Protein 6VVE (pdb70)

Radius of gyration: 20.53 Å; Cα contacts (8 Å, |Δi|>4): 444; chains: 1; bounding box: 46×49×57 Å

Structure (mmCIF, N/CA/C/O backbone):
data_6VVE
#
_entry.id   6VVE
#
_cell.length_a   52.535
_cell.length_b   77.073
_cell.length_c   72.557
_cell.angle_alpha   90.000
_cell.angle_beta   90.000
_cell.angle_gamma   90.000
#
_symmetry.space_group_name_H-M   'P 21 21 2'
#
loop_
_entity.id
_entity.type
_entity.pdbx_description
1 polymer 'Dot/Icm T4SS effector'
2 non-polymer 'INOSITOL HEXAKISPHOSPHATE'
3 non-polymer "ADENOSINE-5'-DIPHOSPHATE"
4 non-polymer 'MANGANESE (II) ION'
5 water water
#
loop_
_atom_site.group_PDB
_atom_site.id
_atom_site.type_symbol
_atom_site.label_atom_id
_atom_site.label_alt_id
_atom_site.label_comp_id
_atom_site.label_asym_id
_atom_site.label_entity_id
_atom_site.label_seq_id
_atom_site.pdbx_PDB_ins_code
_atom_site.Cartn_x
_atom_site.Cartn_y
_atom_site.Cartn_z
_atom_site.occupancy
_atom_site.B_iso_or_equiv
_atom_site.auth_seq_id
_atom_site.auth_comp_id
_atom_site.auth_asym_id
_atom_site.auth_atom_id
_atom_site.pdbx_PDB_model_num
ATOM 1 N N . PRO A 1 3 ? 37.33160 29.46343 16.18685 1.000 75.67966 23 PRO A N 1
ATOM 2 C CA . PRO A 1 3 ? 37.79079 30.56317 17.05100 1.000 76.24223 23 PRO A CA 1
ATOM 3 C C . PRO A 1 3 ? 36.97597 30.69885 18.33704 1.000 67.26259 23 PRO A C 1
ATOM 4 O O . PRO A 1 3 ? 37.48294 31.21198 19.33646 1.000 71.17041 23 PRO A O 1
ATOM 15 N N . LYS A 1 4 ? 35.73193 30.22284 18.30640 1.000 51.66565 24 LYS A N 1
ATOM 16 C CA . LYS A 1 4 ? 34.82364 30.42309 19.42435 1.000 48.65251 24 LYS A CA 1
ATOM 17 C C . LYS A 1 4 ? 35.02985 29.42366 20.55474 1.000 39.22074 24 LYS A C 1
ATOM 18 O O . LYS A 1 4 ? 34.63110 29.71140 21.68640 1.000 43.97805 24 LYS A O 1
ATOM 37 N N . ILE A 1 5 ? 35.63940 28.26722 20.28155 1.000 31.05985 25 ILE A N 1
ATOM 38 C CA . ILE A 1 5 ? 35.72300 27.20946 21.28916 1.000 29.89998 25 ILE A CA 1
ATOM 39 C C . ILE A 1 5 ? 36.31243 27.75426 22.58620 1.000 28.53294 25 ILE A C 1
ATOM 40 O O . ILE A 1 5 ? 35.74780 27.57739 23.67232 1.000 25.30636 25 ILE A O 1
ATOM 56 N N . ASN A 1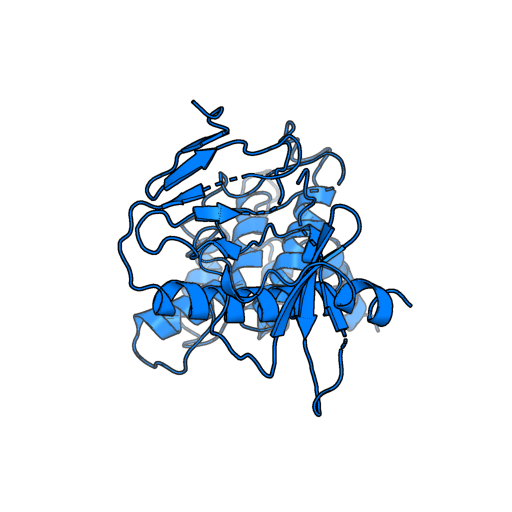 6 ? 37.45647 28.43192 22.49223 1.000 37.82312 26 ASN A N 1
ATOM 57 C CA . ASN A 1 6 ? 38.09991 28.95615 23.68953 1.000 36.56988 26 ASN A CA 1
ATOM 58 C C . ASN A 1 6 ? 37.27914 30.05601 24.34706 1.000 36.09259 26 ASN A C 1
ATOM 59 O O . ASN A 1 6 ? 37.42877 30.28946 25.55318 1.000 34.20178 26 ASN A O 1
ATOM 70 N N . LYS A 1 7 ? 36.41310 30.73025 23.58892 1.000 35.65054 27 LYS A N 1
ATOM 71 C CA . LYS A 1 7 ? 35.52237 31.71906 24.18096 1.000 34.33842 27 LYS A CA 1
ATOM 72 C C . LYS A 1 7 ? 34.28707 31.06774 24.78972 1.000 34.20940 27 LYS A C 1
ATOM 73 O O . LYS A 1 7 ? 33.77175 31.54763 25.80645 1.000 28.58937 27 LYS A O 1
ATOM 92 N N . ILE A 1 8 ? 33.80191 29.98246 24.18327 1.000 31.68180 28 ILE A N 1
ATOM 93 C CA . ILE A 1 8 ? 32.61776 29.30629 24.69826 1.000 28.93623 28 ILE A CA 1
ATOM 94 C C . ILE A 1 8 ? 32.89863 28.69720 26.06476 1.000 27.11458 28 ILE A C 1
ATOM 95 O O . ILE A 1 8 ? 32.06008 28.78061 26.97558 1.000 25.71134 28 ILE A O 1
ATOM 111 N N . VAL A 1 9 ? 34.07249 28.07084 26.23013 1.000 23.17752 29 VAL A N 1
ATOM 112 C CA . VAL A 1 9 ? 34.40870 27.45719 27.50572 1.000 22.98214 29 VAL A CA 1
ATOM 113 C C . VAL A 1 9 ? 34.57144 28.49714 28.60853 1.000 25.55447 29 VAL A C 1
ATOM 114 O O . VAL A 1 9 ? 34.59609 28.14215 29.79531 1.000 24.78592 29 VAL A O 1
ATOM 127 N N . ASN A 1 10 ? 34.69677 29.77252 28.25273 1.000 32.81271 30 ASN A N 1
ATOM 128 C CA . ASN A 1 10 ? 34.72214 30.84952 29.23150 1.000 38.28791 30 ASN A CA 1
ATOM 129 C C . ASN A 1 10 ? 33.32810 31.33334 29.60749 1.000 36.65429 30 ASN A C 1
ATOM 130 O O . ASN A 1 10 ? 33.20179 32.21521 30.46518 1.000 35.44328 30 ASN A O 1
ATOM 141 N N . GLY A 1 11 ? 32.28438 30.78012 28.99112 1.000 28.07388 31 GLY A N 1
ATOM 142 C CA . GLY A 1 11 ? 30.92657 31.14559 29.33897 1.000 26.48853 31 GLY A CA 1
ATOM 143 C C . GLY A 1 11 ? 30.49707 30.57116 30.67017 1.000 26.52067 31 GLY A C 1
ATOM 144 O O . GLY A 1 11 ? 31.34295 30.25147 31.50859 1.000 25.14986 31 GLY A O 1
ATOM 148 N N . THR A 1 12 ? 29.18940 30.42963 30.87286 1.000 30.16586 32 THR A N 1
ATOM 149 C CA . THR A 1 12 ? 28.64182 29.92282 32.12636 1.000 30.20982 32 THR A CA 1
ATOM 150 C C . THR A 1 12 ? 28.49899 28.40665 32.02850 1.000 27.73271 32 THR A C 1
ATOM 151 O O . THR A 1 12 ? 27.82806 27.89293 31.12199 1.000 25.10702 32 THR A O 1
ATOM 162 N N . ASP A 1 13 ? 29.09930 27.69489 32.97564 1.000 21.42210 33 ASP A N 1
ATOM 163 C CA . ASP A 1 13 ? 29.08782 26.23366 32.97913 1.000 28.51852 33 ASP A CA 1
ATOM 164 C C . ASP A 1 13 ? 27.75271 25.74611 33.53023 1.000 26.12483 33 ASP A C 1
ATOM 165 O O . ASP A 1 13 ? 27.46807 25.90984 34.72159 1.000 24.91389 33 ASP A O 1
ATOM 174 N N . LEU A 1 14 ? 26.93926 25.13609 32.66568 1.000 23.96737 34 LEU A N 1
ATOM 175 C CA . LEU A 1 14 ? 25.65450 24.57303 33.05319 1.000 23.57860 34 LEU A CA 1
ATOM 176 C C . LEU A 1 14 ? 25.70166 23.05400 33.20301 1.000 20.64615 34 LEU A C 1
ATOM 177 O O . LEU A 1 14 ? 24.65411 22.42224 33.39796 1.000 16.68418 34 LEU A O 1
ATOM 193 N N . THR A 1 15 ? 26.88558 22.45678 33.10542 1.000 20.49484 35 THR A N 1
ATOM 194 C CA . THR A 1 15 ? 26.98678 21.00263 33.06415 1.000 19.38462 35 THR A CA 1
ATOM 195 C C . THR A 1 15 ? 26.25567 20.30996 34.20797 1.000 19.00373 35 THR A C 1
ATOM 196 O O . THR A 1 15 ? 25.56666 19.30963 33.94218 1.000 16.10615 35 THR A O 1
ATOM 207 N N . PRO A 1 16 ? 26.34270 20.76449 35.46055 1.000 22.87331 36 PRO A N 1
ATOM 208 C CA . PRO A 1 16 ? 25.66076 20.03810 36.54733 1.000 27.73780 36 PRO A CA 1
ATOM 209 C C . PRO A 1 16 ? 24.15307 19.93864 36.36363 1.000 26.78550 36 PRO A C 1
ATOM 210 O O . PRO A 1 16 ? 23.52135 19.06934 36.97706 1.000 29.69550 36 PRO A O 1
ATOM 221 N N . HIS A 1 17 ? 23.55698 20.79729 35.54586 1.000 22.64958 37 HIS A N 1
ATOM 222 C CA . HIS A 1 17 ? 22.12543 20.76072 35.29868 1.000 19.68424 37 HIS A CA 1
ATOM 223 C C . HIS A 1 17 ? 21.73302 19.78131 34.20053 1.000 19.62549 37 HIS A C 1
ATOM 224 O O . HIS A 1 17 ? 20.54204 19.70329 33.86518 1.000 18.03699 37 HIS A O 1
ATOM 238 N N . TYR A 1 18 ? 22.69283 19.04035 33.63263 1.000 20.56440 38 TYR A N 1
ATOM 239 C CA . TYR A 1 18 ? 22.39845 18.19406 32.48211 1.000 20.42301 38 TYR A CA 1
ATOM 240 C C . TYR A 1 18 ? 23.17454 16.88050 32.49229 1.000 22.40412 38 TYR A C 1
ATOM 241 O O . TYR A 1 18 ? 22.65047 15.84050 32.07253 1.000 18.45045 38 TYR A O 1
ATOM 259 N N . LEU A 1 19 ? 24.41351 16.90637 32.97295 1.000 14.91930 39 LEU A N 1
ATOM 260 C CA . LEU A 1 19 ? 25.28376 15.74782 32.89693 1.000 21.28620 39 LEU A CA 1
ATOM 261 C C . LEU A 1 19 ? 25.86908 15.44732 34.26725 1.000 20.38714 39 LEU A C 1
ATOM 262 O O . LEU A 1 19 ? 25.85437 16.28372 35.17066 1.000 18.73248 39 LEU A O 1
ATOM 278 N N . SER A 1 20 ? 26.39665 14.23314 34.40370 1.000 32.02627 40 SER A N 1
ATOM 279 C CA . SER A 1 20 ? 27.06642 13.83966 35.63653 1.000 40.31839 40 SER A CA 1
ATOM 280 C C . SER A 1 20 ? 28.28772 14.71894 35.87990 1.000 37.56469 40 SER A C 1
ATOM 281 O O . SER A 1 20 ? 28.96489 15.15972 34.94409 1.000 30.44399 40 SER A O 1
ATOM 289 N N . GLU A 1 21 ? 28.56553 14.97349 37.15454 1.000 50.90268 41 GLU A N 1
ATOM 290 C CA . GLU A 1 21 ? 29.65950 15.83611 37.56077 1.000 52.10235 41 GLU A CA 1
ATOM 291 C C . GLU A 1 21 ? 30.60189 15.08470 38.49243 1.000 57.32690 41 GLU A C 1
ATOM 292 O O . GLU A 1 21 ? 30.14183 14.36569 39.38520 1.000 54.64871 41 GLU A O 1
ATOM 304 N N . PRO A 1 22 ? 31.92536 15.21888 38.31202 1.000 51.34221 42 PRO A N 1
ATOM 305 C CA . PRO A 1 22 ? 32.61082 15.93087 37.22213 1.000 52.49416 42 PRO A CA 1
ATOM 306 C C . PRO A 1 22 ? 32.57274 15.14582 35.91684 1.000 45.57449 42 PRO A C 1
ATOM 307 O O . PRO A 1 22 ? 32.25051 13.95826 35.92596 1.000 46.12855 42 PRO A O 1
ATOM 318 N N . ASN A 1 23 ? 32.90244 15.80450 34.80886 1.000 44.84452 43 ASN A N 1
ATOM 319 C CA . ASN A 1 23 ? 32.82151 15.20677 33.48044 1.000 36.66789 43 ASN A CA 1
ATOM 320 C C . ASN A 1 23 ? 34.12316 15.46027 32.73651 1.000 32.48633 43 ASN A C 1
ATOM 321 O O . ASN A 1 23 ? 34.57307 16.60692 32.64013 1.000 32.63491 43 ASN A O 1
ATOM 332 N N . LYS A 1 24 ? 34.72432 14.39446 32.21324 1.000 28.76226 44 LYS A N 1
ATOM 333 C CA . LYS A 1 24 ? 35.95373 14.53420 31.44905 1.000 30.98881 44 LYS A CA 1
ATOM 334 C C . LYS A 1 24 ? 35.70695 14.72555 29.95763 1.000 28.65377 44 LYS A C 1
ATOM 335 O O . LYS A 1 24 ? 36.59387 15.22428 29.25735 1.000 29.26125 44 LYS A O 1
ATOM 354 N N . GLU A 1 25 ? 34.52485 14.35607 29.45865 1.000 28.86372 45 GLU A N 1
ATOM 355 C CA . GLU A 1 25 ? 34.27900 14.27472 28.02452 1.000 26.36968 45 GLU A CA 1
ATOM 356 C C . GLU A 1 25 ? 33.41724 15.39980 27.48395 1.000 18.91937 45 GLU A C 1
ATOM 357 O O . GLU A 1 25 ? 33.66222 15.86913 26.37350 1.000 19.12465 45 GLU A O 1
ATOM 369 N N . PHE A 1 26 ? 32.41291 15.85120 28.22729 1.000 17.43571 46 PHE A N 1
ATOM 370 C CA . PHE A 1 26 ? 31.45884 16.82134 27.71538 1.000 17.09130 46 PHE A CA 1
ATOM 371 C C . PHE A 1 26 ? 31.12229 17.85956 28.77644 1.000 16.83566 46 PHE A C 1
ATOM 372 O O . PHE A 1 26 ? 31.03965 17.54275 29.96946 1.000 16.51669 46 PHE A O 1
ATOM 389 N N . LYS A 1 27 ? 30.91683 19.09991 28.32313 1.000 15.90073 47 LYS A N 1
ATOM 390 C CA . LYS A 1 27 ? 30.50934 20.20422 29.18182 1.000 17.13838 47 LYS A CA 1
ATOM 391 C C . LYS A 1 27 ? 29.44387 21.00964 28.45509 1.000 14.52717 47 LYS A C 1
ATOM 392 O O . LYS A 1 27 ? 29.43360 21.07455 27.22057 1.000 14.42628 47 LYS A O 1
ATOM 411 N N . ILE A 1 28 ? 28.56820 21.64926 29.23000 1.000 15.71048 48 ILE A N 1
ATOM 412 C CA . ILE A 1 28 ? 27.51478 22.50732 28.70096 1.000 14.62249 48 ILE A CA 1
ATOM 413 C C . ILE A 1 28 ? 27.80818 23.93827 29.13160 1.000 15.82288 48 ILE A C 1
ATOM 414 O O . ILE A 1 28 ? 28.00848 24.20543 30.32693 1.000 16.72305 48 ILE A O 1
ATOM 430 N N . TYR A 1 29 ? 27.83024 24.85741 28.16050 1.000 15.22556 49 TYR A N 1
ATOM 431 C CA . TYR A 1 29 ? 28.13553 26.25434 28.41998 1.000 16.72156 49 TYR A CA 1
ATOM 432 C C . TYR A 1 29 ? 27.08871 27.14724 27.77120 1.000 16.96331 49 TYR A C 1
ATOM 433 O O . TYR A 1 29 ? 26.64379 26.88215 26.64780 1.000 16.22513 49 TYR A O 1
ATOM 451 N N . ARG A 1 30 ? 26.71348 28.21127 28.48090 1.000 18.27455 50 ARG A N 1
ATOM 452 C CA . ARG A 1 30 ? 25.93182 29.30312 27.91694 1.000 19.19513 50 ARG A CA 1
ATOM 453 C C . ARG A 1 30 ? 26.89104 30.43156 27.55959 1.000 21.02701 50 ARG A C 1
ATOM 454 O O . ARG A 1 30 ? 27.57540 30.97056 28.43754 1.000 22.40212 50 ARG A O 1
ATOM 475 N N . TYR A 1 31 ? 26.94609 30.78264 26.27630 1.000 21.33000 51 TYR A N 1
ATOM 476 C CA . TYR A 1 31 ? 27.84895 31.81997 25.79205 1.000 25.03349 51 TYR A CA 1
ATOM 477 C C . TYR A 1 31 ? 27.10505 32.71374 24.81384 1.000 25.75055 51 TYR A C 1
ATOM 478 O O . TYR A 1 31 ? 26.68372 32.25846 23.74911 1.000 23.62372 51 TYR A O 1
ATOM 496 N N . ASN A 1 32 ? 26.95556 33.98324 25.17388 1.000 38.58886 52 ASN A N 1
ATOM 497 C CA . ASN A 1 32 ? 26.27709 34.97356 24.34037 1.000 42.79520 52 ASN A CA 1
ATOM 498 C C . ASN A 1 32 ? 24.91436 34.46006 23.87573 1.000 40.66639 52 ASN A C 1
ATOM 499 O O . ASN A 1 32 ? 24.63850 34.32474 22.68324 1.000 41.88746 52 ASN A O 1
ATOM 510 N N . ASN A 1 33 ? 24.06052 34.17312 24.85630 1.000 30.65997 53 ASN A N 1
ATOM 511 C CA . ASN A 1 33 ? 22.67381 33.78410 24.60834 1.000 32.64420 53 ASN A CA 1
ATOM 512 C C . ASN A 1 33 ? 22.57480 32.54076 23.73155 1.000 28.42183 53 ASN A C 1
ATOM 513 O O . ASN A 1 33 ? 21.64657 32.41026 22.93051 1.000 28.37984 53 ASN A O 1
ATOM 524 N N . GLU A 1 34 ? 23.52908 31.62489 23.87282 1.000 30.29958 54 GLU A N 1
ATOM 525 C CA . GLU A 1 34 ? 23.52285 30.36671 23.13814 1.000 26.26803 54 GLU A CA 1
ATOM 526 C C . GLU A 1 34 ? 24.07737 29.27989 24.04552 1.000 21.81645 54 GLU A C 1
ATOM 527 O O . GLU A 1 34 ? 25.13113 29.46200 24.66150 1.000 21.40377 54 GLU A O 1
ATOM 539 N N . VAL A 1 35 ? 23.37498 28.15682 24.12612 1.000 21.06953 55 VAL A N 1
ATOM 540 C CA . VAL A 1 35 ? 23.78953 27.02085 24.94435 1.000 17.66127 55 VAL A CA 1
ATOM 541 C C . VAL A 1 35 ? 24.47824 26.00731 24.03892 1.000 15.94360 55 VAL A C 1
ATOM 542 O O . VAL A 1 35 ? 23.87343 25.50847 23.07986 1.000 17.04160 55 VAL A O 1
ATOM 555 N N . TYR A 1 36 ? 25.73999 25.71730 24.34043 1.000 15.58626 56 TYR A N 1
ATOM 556 C CA . TYR A 1 36 ? 26.56746 24.81664 23.55911 1.000 14.91167 56 TYR A CA 1
ATOM 557 C C . TYR A 1 36 ? 26.90806 23.56466 24.36111 1.000 15.80555 56 TYR A C 1
ATOM 558 O O . TYR A 1 36 ? 26.93491 23.57337 25.59994 1.000 18.11139 56 TYR A O 1
ATOM 576 N N . ALA A 1 37 ? 27.18730 22.48456 23.63272 1.000 14.05266 57 ALA A N 1
ATOM 577 C CA . ALA A 1 37 ? 27.80727 21.28727 24.18996 1.000 16.71267 57 ALA A CA 1
ATOM 578 C C . ALA A 1 37 ? 29.21803 21.17721 23.62846 1.000 17.17369 57 ALA A C 1
ATOM 579 O O . ALA A 1 37 ? 29.40325 21.21397 22.40659 1.000 19.09533 57 ALA A O 1
ATOM 586 N N . VAL A 1 38 ? 30.20655 21.06098 24.51578 1.000 16.97944 58 VAL A N 1
ATOM 587 C CA . VAL A 1 38 ? 31.61519 21.02226 24.14071 1.000 15.17762 58 VAL A CA 1
ATOM 588 C C . VAL A 1 38 ? 32.18408 19.66233 24.51399 1.000 16.47878 58 VAL A C 1
ATOM 589 O O . VAL A 1 38 ? 32.01555 19.20720 25.65250 1.000 14.86887 58 VAL A O 1
ATOM 602 N N . ARG A 1 39 ? 32.85542 19.01474 23.55879 1.000 14.91828 59 ARG A N 1
ATOM 603 C CA . ARG A 1 39 ? 33.50052 17.73308 23.80359 1.000 15.30327 59 ARG A CA 1
ATOM 604 C C . ARG A 1 39 ? 35.00482 17.92416 23.92858 1.000 17.41565 59 ARG A C 1
ATOM 605 O O . ARG A 1 39 ? 35.58263 18.86481 23.37291 1.000 17.59583 59 ARG A O 1
ATOM 626 N N . PHE A 1 40 ? 35.63633 17.01628 24.67121 1.000 21.00796 60 PHE A N 1
ATOM 627 C CA . PHE A 1 40 ? 37.04830 17.11558 25.01041 1.000 20.86777 60 PHE A CA 1
ATOM 628 C C . PHE A 1 40 ? 37.79146 15.86114 24.57911 1.000 21.33502 60 PHE A C 1
ATOM 629 O O . PHE A 1 40 ? 37.23971 14.75797 24.60033 1.000 20.45560 60 PHE A O 1
ATOM 646 N N . GLU A 1 41 ? 39.05660 16.04371 24.18836 1.000 21.67964 61 GLU A N 1
ATOM 647 C CA . GLU A 1 41 ? 39.98791 14.94916 23.97205 1.000 28.09865 61 GLU A CA 1
ATOM 648 C C . GLU A 1 41 ? 41.30790 15.32106 24.63135 1.000 27.74205 61 GLU A C 1
ATOM 649 O O . GLU A 1 41 ? 41.78493 16.45444 24.48847 1.000 25.72574 61 GLU A O 1
ATOM 661 N N . ASN A 1 42 ? 41.89988 14.36480 25.34355 1.000 33.06048 62 ASN A N 1
ATOM 662 C CA . ASN A 1 42 ? 43.19542 14.57255 25.98634 1.000 40.95452 62 ASN A CA 1
ATOM 663 C C . ASN A 1 42 ? 43.17671 15.82453 26.85507 1.000 33.28328 62 ASN A C 1
ATOM 664 O O . ASN A 1 42 ? 44.10481 16.62857 26.83771 1.000 30.39421 62 ASN A O 1
ATOM 675 N N . ASP A 1 43 ? 42.08746 15.99522 27.60293 1.000 42.95946 63 ASP A N 1
ATOM 676 C CA . ASP A 1 43 ? 41.93097 17.07942 28.57690 1.000 43.91890 63 ASP A CA 1
ATOM 677 C C . ASP A 1 43 ? 41.89746 18.46336 27.92852 1.000 41.42710 63 ASP A C 1
ATOM 678 O O . ASP A 1 43 ? 42.22216 19.45906 28.58052 1.000 46.48517 63 ASP A O 1
ATOM 687 N N . GLU A 1 44 ? 41.51603 18.55510 26.65876 1.000 30.61857 64 GLU A N 1
ATOM 688 C CA . GLU A 1 44 ? 41.46321 19.82842 25.95535 1.000 34.08795 64 GLU A CA 1
ATOM 689 C C . GLU A 1 44 ? 40.15059 19.95876 25.19949 1.000 31.26373 64 GLU A C 1
ATOM 690 O O . GLU A 1 44 ? 39.61420 18.95843 24.71215 1.000 29.74502 64 GLU A O 1
ATOM 702 N N . PRO A 1 45 ? 39.61407 21.17843 25.07664 1.000 31.11348 65 PRO A N 1
ATOM 703 C CA . PRO A 1 45 ? 38.38528 21.35938 24.28562 1.000 27.98165 65 PRO A CA 1
ATOM 704 C C . PRO A 1 45 ? 38.69088 21.14907 22.80982 1.000 26.42602 65 PRO A C 1
ATOM 705 O O . PRO A 1 45 ? 39.65686 21.70458 22.27841 1.000 24.23536 65 PRO A O 1
ATOM 747 N N . ASP A 1 47 ? 35.79378 20.43865 20.14651 1.000 19.34356 67 ASP A N 1
ATOM 748 C CA . ASP A 1 47 ? 34.74139 20.90698 19.25210 1.000 18.83489 67 ASP A CA 1
ATOM 749 C C . ASP A 1 47 ? 33.49586 21.20718 20.06838 1.000 17.29977 67 ASP A C 1
ATOM 750 O O . ASP A 1 47 ? 33.39758 20.84685 21.24494 1.000 17.54383 67 ASP A O 1
ATOM 759 N N . TYR A 1 48 ? 32.53313 21.85812 19.41230 1.000 17.02416 68 TYR A N 1
ATOM 760 C CA . TYR A 1 48 ? 31.29019 22.26195 20.05327 1.000 15.90913 68 TYR A CA 1
ATOM 761 C C . TYR A 1 48 ? 30.12188 22.09296 19.08818 1.000 15.43767 68 TYR A C 1
ATOM 762 O O . TYR A 1 48 ? 30.29545 21.99466 17.87026 1.000 16.23994 68 TYR A O 1
ATOM 780 N N . VAL A 1 49 ? 28.92145 22.05408 19.65731 1.000 14.36751 69 VAL A N 1
ATOM 781 C CA . VAL A 1 49 ? 27.68147 22.07350 18.89427 1.000 19.65734 69 VAL A CA 1
ATOM 782 C C . VAL A 1 49 ? 26.70274 23.01296 19.58605 1.000 19.95033 69 VAL A C 1
ATOM 783 O O . VAL A 1 49 ? 26.70619 23.15237 20.81217 1.000 16.26032 69 VAL A O 1
ATOM 796 N N . LEU A 1 50 ? 25.85894 23.65961 18.78997 1.000 16.45610 70 LEU A N 1
ATOM 797 C CA . LEU A 1 50 ? 24.83006 24.55305 19.30951 1.000 18.61798 70 LEU A CA 1
ATOM 798 C C . LEU A 1 50 ? 23.60359 23.72864 19.68365 1.000 16.42007 70 LEU A C 1
ATOM 799 O O . LEU A 1 50 ? 23.15348 22.87711 18.89951 1.000 17.39473 70 LEU A O 1
ATOM 832 N N . TRP A 1 52 ? 20.61354 25.32550 21.72511 1.000 14.12706 72 TRP A N 1
ATOM 833 C CA . TRP A 1 52 ? 19.46165 26.21290 21.60114 1.000 23.34784 72 TRP A CA 1
ATOM 834 C C . TRP A 1 52 ? 19.87201 27.62748 21.99882 1.000 23.45855 72 TRP A C 1
ATOM 835 O O . TRP A 1 52 ? 20.96758 27.85618 22.52242 1.000 21.42800 72 TRP A O 1
ATOM 856 N N . LYS A 1 53 ? 18.96657 28.57675 21.74197 1.000 24.30792 73 LYS A N 1
ATOM 857 C CA . LYS A 1 53 ? 19.16752 29.97446 22.10131 1.000 26.64097 73 LYS A CA 1
ATOM 858 C C . LYS A 1 53 ? 18.55475 30.24156 23.46932 1.000 23.62085 73 LYS A C 1
ATOM 859 O O . LYS A 1 53 ? 17.48101 29.72940 23.79022 1.000 20.21739 73 LYS A O 1
ATOM 878 N N . SER A 1 54 ? 19.24569 31.04365 24.27105 1.000 25.92626 74 SER A N 1
ATOM 879 C CA . SER A 1 54 ? 18.86984 31.30367 25.65254 1.000 28.75985 74 SER A CA 1
ATOM 880 C C . SER A 1 54 ? 18.47278 32.76186 25.84454 1.000 35.02881 74 SER A C 1
ATOM 881 O O . SER A 1 54 ? 19.04920 33.66044 25.22399 1.000 35.91204 74 SER A O 1
ATOM 889 N N . HIS A 1 55 ? 17.48919 32.98686 26.71849 1.000 32.10556 75 HIS A N 1
ATOM 890 C CA . HIS A 1 55 ? 17.06885 34.32423 27.11212 1.000 38.78442 75 HIS A CA 1
ATOM 891 C C . HIS A 1 55 ? 17.35981 34.60398 28.58469 1.000 43.76161 75 HIS A C 1
ATOM 892 O O . HIS A 1 55 ? 16.73764 35.48836 29.17973 1.000 47.53616 75 HIS A O 1
ATOM 906 N N . LYS A 1 56 ? 18.28537 33.86103 29.18375 1.000 48.45444 76 LYS A N 1
ATOM 907 C CA . LYS A 1 56 ? 18.65026 34.04529 30.58450 1.000 42.04953 76 LYS A CA 1
ATOM 908 C C . LYS A 1 56 ? 18.92717 35.50752 30.90997 1.000 44.11543 76 LYS A C 1
ATOM 909 O O . LYS A 1 56 ? 19.53894 36.22136 30.12361 1.000 39.64917 76 LYS A O 1
ATOM 928 N N . ASP A 1 72 ? 1.62578 28.13740 33.83315 1.000 75.35353 92 ASP A N 1
ATOM 929 C CA . ASP A 1 72 ? 0.86326 29.01594 32.95371 1.000 71.17603 92 ASP A CA 1
ATOM 930 C C . ASP A 1 72 ? 1.63578 29.31621 31.66885 1.000 65.59480 92 ASP A C 1
ATOM 931 O O . ASP A 1 72 ? 1.37177 30.31326 30.99644 1.000 68.57316 92 ASP A O 1
ATOM 939 N N . TYR A 1 73 ? 2.59460 28.45385 31.33468 1.000 40.78858 93 TYR A N 1
ATOM 940 C CA . TYR A 1 73 ? 3.26653 28.55871 30.04663 1.000 42.88976 93 TYR A CA 1
ATOM 941 C C . TYR A 1 73 ? 2.29304 28.22770 28.91748 1.000 41.49000 93 TYR A C 1
ATOM 942 O O . TYR A 1 73 ? 1.35711 27.44077 29.08401 1.000 44.26313 93 TYR A O 1
ATOM 960 N N . LYS A 1 74 ? 2.52240 28.83510 27.75707 1.000 43.23104 94 LYS A N 1
ATOM 961 C CA . LYS A 1 74 ? 1.70765 28.52880 26.59122 1.000 44.87172 94 LYS A CA 1
ATOM 962 C C . LYS A 1 74 ? 2.01120 27.11688 26.10015 1.000 42.25212 94 LYS A C 1
ATOM 963 O O . LYS A 1 74 ? 3.17033 26.68860 26.05398 1.000 37.68291 94 LYS A O 1
ATOM 982 N N . GLU A 1 75 ? 0.95961 26.39020 25.73610 1.000 50.91019 95 GLU A N 1
ATOM 983 C CA . GLU A 1 75 ? 1.08178 25.00831 25.29081 1.000 45.94593 95 GLU A CA 1
ATOM 984 C C . GLU A 1 75 ? 1.26878 24.97959 23.77961 1.000 44.66297 95 GLU A C 1
ATOM 985 O O . GLU A 1 75 ? 0.41077 25.46077 23.03118 1.000 49.06994 95 GLU A O 1
ATOM 997 N N . LEU A 1 76 ? 2.39416 24.42193 23.33532 1.000 32.46045 96 LEU A N 1
ATOM 998 C CA . LEU A 1 76 ? 2.64969 24.28602 21.90796 1.000 35.16156 96 LEU A CA 1
ATOM 999 C C . LEU A 1 76 ? 2.00927 23.02908 21.33393 1.000 33.72154 96 LEU A C 1
ATOM 1000 O O . LEU A 1 76 ? 1.66526 23.00010 20.14772 1.000 36.54783 96 LEU A O 1
ATOM 1016 N N . GLY A 1 77 ? 1.83768 21.99759 22.14778 1.000 35.04912 97 GLY A N 1
ATOM 1017 C CA . GLY A 1 77 ? 1.22698 20.77143 21.68170 1.000 38.09977 97 GLY A CA 1
ATOM 1018 C C . GLY A 1 77 ? 1.28076 19.71043 22.75773 1.000 37.61098 97 GLY A C 1
ATOM 1019 O O . GLY A 1 77 ? 1.83916 19.91005 23.84120 1.000 34.59552 97 GLY A O 1
ATOM 1023 N N . LYS A 1 78 ? 0.68809 18.56652 22.43358 1.000 38.07895 98 LYS A N 1
ATOM 1024 C CA . LYS A 1 78 ? 0.61391 17.45644 23.36873 1.000 41.53980 98 LYS A CA 1
ATOM 1025 C C . LYS A 1 78 ? 0.50263 16.15921 22.58592 1.000 44.98402 98 LYS A C 1
ATOM 1026 O O . LYS A 1 78 ? -0.22161 16.08840 21.58870 1.000 46.07128 98 LYS A O 1
ATOM 1045 N N . GLY A 1 79 ? 1.23085 15.14136 23.04145 1.000 37.91002 99 GLY A N 1
ATOM 1046 C CA . GLY A 1 79 ? 1.15707 13.82715 22.44185 1.000 44.71698 99 GLY A CA 1
ATOM 1047 C C . GLY A 1 79 ? 0.72842 12.77142 23.43915 1.000 43.84281 99 GLY A C 1
ATOM 1048 O O . GLY A 1 79 ? 0.04432 13.07766 24.42054 1.000 50.28400 99 GLY A O 1
ATOM 1052 N N . GLU A 1 80 ? 1.12463 11.52124 23.20280 1.000 62.94694 100 GLU A N 1
ATOM 1053 C CA . GLU A 1 80 ? 0.77162 10.45301 24.12809 1.000 68.57042 100 GLU A CA 1
ATOM 1054 C C . GLU A 1 80 ? 1.61223 10.50699 25.39751 1.000 73.74041 100 GLU A C 1
ATOM 1055 O O . GLU A 1 80 ? 1.10655 10.22284 26.49022 1.000 72.49549 100 GLU A O 1
ATOM 1067 N N . GLN A 1 81 ? 2.88250 10.89088 25.27588 1.000 79.04011 101 GLN A N 1
ATOM 1068 C CA . GLN A 1 81 ? 3.83964 10.74708 26.36224 1.000 73.85186 101 GLN A CA 1
ATOM 1069 C C . GLN A 1 81 ? 4.34497 12.07317 26.91842 1.000 73.67711 101 GLN A C 1
ATOM 1070 O O . GLN A 1 81 ? 5.33628 12.08065 27.65844 1.000 78.69532 101 GLN A O 1
ATOM 1084 N N . GLY A 1 82 ? 3.70119 13.18824 26.60194 1.000 53.58926 102 GLY A N 1
ATOM 1085 C CA . GLY A 1 82 ? 4.14882 14.44243 27.17850 1.000 44.71546 102 GLY A CA 1
ATOM 1086 C C . GLY A 1 82 ? 3.35174 15.62334 26.67352 1.000 45.37081 102 GLY A C 1
ATOM 1087 O O . GLY A 1 82 ? 2.47489 15.49827 25.81096 1.000 48.85008 102 GLY A O 1
ATOM 1091 N N . THR A 1 83 ? 3.67206 16.78277 27.25039 1.000 44.95345 103 THR A N 1
ATOM 1092 C CA . THR A 1 83 ? 3.12070 18.07077 26.85753 1.000 45.80679 103 THR A CA 1
ATOM 1093 C C . THR A 1 83 ? 4.28299 19.01307 26.58944 1.000 43.62371 103 THR A C 1
ATOM 1094 O O . THR A 1 83 ? 5.25567 19.03005 27.34738 1.000 25.07865 103 THR A O 1
ATOM 1105 N N . VAL A 1 84 ? 4.18203 19.79457 25.51731 1.000 26.10104 104 VAL A N 1
ATOM 1106 C CA . VAL A 1 84 ? 5.25667 20.67844 25.07633 1.000 61.56930 104 VAL A CA 1
ATOM 1107 C C . VAL A 1 84 ? 4.81437 22.11927 25.27344 1.000 25.49417 104 VAL A C 1
ATOM 1108 O O . VAL A 1 84 ? 3.75701 22.52570 24.77550 1.000 27.21953 104 VAL A O 1
ATOM 1121 N N . TYR A 1 85 ? 5.62719 22.88838 25.99540 1.000 24.75269 105 TYR A N 1
ATOM 1122 C CA . TYR A 1 85 ? 5.33817 24.28117 26.29858 1.000 28.96643 105 TYR A CA 1
ATOM 1123 C C . TYR A 1 85 ? 6.31178 25.18920 25.56053 1.000 28.92931 105 TYR A C 1
ATOM 1124 O O . TYR A 1 85 ? 7.35320 24.75105 25.05639 1.000 27.51517 105 TYR A O 1
ATOM 1142 N N . GLU A 1 86 ? 5.96402 26.47479 25.51281 1.000 26.33828 106 GLU A N 1
ATOM 1143 C CA . GLU A 1 86 ? 6.83006 27.50187 24.94193 1.000 28.22950 106 GLU A CA 1
ATOM 1144 C C . GLU A 1 86 ? 7.51381 28.22883 26.09687 1.000 23.92658 106 GLU A C 1
ATOM 1145 O O . GLU A 1 86 ? 6.91827 29.09629 26.74026 1.000 25.44246 106 GLU A O 1
ATOM 1157 N N . LYS A 1 87 ? 8.76956 27.86566 26.36353 1.000 27.46788 107 LYS A N 1
ATOM 1158 C CA . LYS A 1 87 ? 9.53842 28.55542 27.39527 1.000 28.63782 107 LYS A CA 1
ATOM 1159 C C . LYS A 1 87 ? 9.89312 29.96745 26.94649 1.000 31.42356 107 LYS A C 1
ATOM 1160 O O . LYS A 1 87 ? 9.70722 30.93401 27.69641 1.000 31.93278 107 LYS A O 1
ATOM 1179 N N . THR A 1 88 ? 10.41981 30.10212 25.72597 1.000 28.73243 108 THR A N 1
ATOM 1180 C CA . THR A 1 88 ? 10.69048 31.39828 25.12228 1.000 29.66879 108 THR A CA 1
ATOM 1181 C C . THR A 1 88 ? 10.30051 31.32016 23.65083 1.000 28.08476 108 THR A C 1
ATOM 1182 O O . THR A 1 88 ? 9.87796 30.27196 23.15451 1.000 25.26124 108 THR A O 1
ATOM 1193 N N . GLU A 1 89 ? 10.45989 32.43539 22.93647 1.000 25.22396 109 GLU A N 1
ATOM 1194 C CA . GLU A 1 89 ? 10.14464 32.43699 21.51162 1.000 40.56190 109 GLU A CA 1
ATOM 1195 C C . GLU A 1 89 ? 11.06377 31.51284 20.71845 1.000 29.00199 109 GLU A C 1
ATOM 1196 O O . GLU A 1 89 ? 10.73836 31.15525 19.58031 1.000 27.69828 109 GLU A O 1
ATOM 1208 N N . ASP A 1 90 ? 12.19806 31.11560 21.29558 1.000 27.52194 110 ASP A N 1
ATOM 1209 C CA . ASP A 1 90 ? 13.19253 30.31639 20.59933 1.000 20.65495 110 ASP A CA 1
ATOM 1210 C C . ASP A 1 90 ? 13.38157 28.92849 21.19289 1.000 18.95367 110 ASP A C 1
ATOM 1211 O O . ASP A 1 90 ? 14.14132 28.13005 20.62631 1.000 17.68485 110 ASP A O 1
ATOM 1220 N N . LYS A 1 91 ? 12.72096 28.61197 22.30645 1.000 21.27802 111 LYS A N 1
ATOM 1221 C CA . LYS A 1 91 ? 12.98974 27.37334 23.01988 1.000 22.04966 111 LYS A CA 1
ATOM 1222 C C . LYS A 1 91 ? 11.69641 26.71397 23.46507 1.000 18.96444 111 LYS A C 1
ATOM 1223 O O . LYS A 1 91 ? 10.84258 27.36505 24.07891 1.000 19.49547 111 LYS A O 1
ATOM 1242 N N . ALA A 1 92 ? 11.56899 25.42266 23.16120 1.000 21.25973 112 ALA A N 1
ATOM 1243 C CA . ALA A 1 92 ? 10.44753 24.60219 23.59750 1.000 22.00507 112 ALA A CA 1
ATOM 1244 C C . ALA A 1 92 ? 10.84090 23.79443 24.83364 1.000 20.81315 112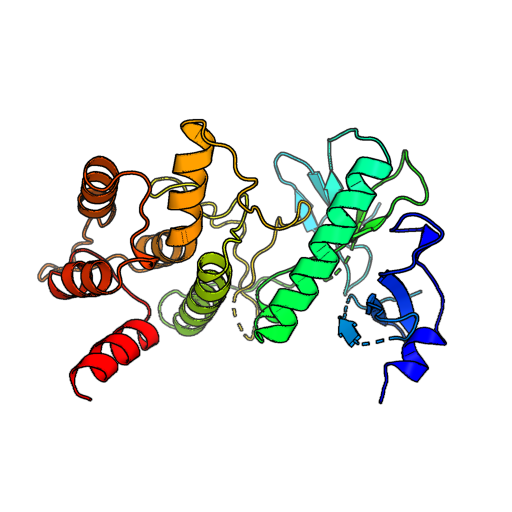 ALA A C 1
ATOM 1245 O O . ALA A 1 92 ? 12.02355 23.58046 25.11114 1.000 19.65520 112 ALA A O 1
ATOM 1269 N N . LYS A 1 94 ? 9.47828 20.28096 27.01540 1.000 20.80640 114 LYS A N 1
ATOM 1270 C CA . LYS A 1 94 ? 8.62288 19.10058 27.03625 1.000 25.64652 114 LYS A CA 1
ATOM 1271 C C . LYS A 1 94 ? 8.65556 18.44732 28.41184 1.000 26.43913 114 LYS A C 1
ATOM 1272 O O . LYS A 1 94 ? 9.73133 18.23332 28.98114 1.000 22.92417 114 LYS A O 1
ATOM 1291 N N . VAL A 1 95 ? 7.47739 18.13518 28.93876 1.000 42.70769 115 VAL A N 1
ATOM 1292 C CA . VAL A 1 95 ? 7.32505 17.44649 30.21461 1.000 47.06311 115 VAL A CA 1
ATOM 1293 C C . VAL A 1 95 ? 6.79124 16.05314 29.90816 1.000 52.29753 115 VAL A C 1
ATOM 1294 O O . VAL A 1 95 ? 5.62677 15.89588 29.51525 1.000 52.51713 115 VAL A O 1
ATOM 1307 N N . SER A 1 96 ? 7.63412 15.04177 30.08684 1.000 27.12483 116 SER A N 1
ATOM 1308 C CA . SER A 1 96 ? 7.23733 13.67442 29.80017 1.000 35.83712 116 SER A CA 1
ATOM 1309 C C . SER A 1 96 ? 6.47354 13.07327 30.97695 1.000 37.27434 116 SER A C 1
ATOM 1310 O O . SER A 1 96 ? 6.58763 13.51667 32.12210 1.000 49.04751 116 SER A O 1
ATOM 1318 N N . ARG A 1 97 ? 5.68387 12.04487 30.67374 1.000 64.44288 117 ARG A N 1
ATOM 1319 C CA . ARG A 1 97 ? 4.88035 11.35067 31.66923 1.000 68.87877 117 ARG A CA 1
ATOM 1320 C C . ARG A 1 97 ? 5.64304 10.24282 32.38584 1.000 71.59981 117 ARG A C 1
ATOM 1321 O O . ARG A 1 97 ? 5.07256 9.58860 33.26610 1.000 74.78015 117 ARG A O 1
ATOM 1342 N N . GLY A 1 98 ? 6.91312 10.01741 32.03753 1.000 65.43988 118 GLY A N 1
ATOM 1343 C CA . GLY A 1 98 ? 7.66964 8.94277 32.63780 1.000 64.49278 118 GLY A CA 1
ATOM 1344 C C . GLY A 1 98 ? 8.35248 9.33581 33.93585 1.000 65.04638 118 GLY A C 1
ATOM 1345 O O . GLY A 1 98 ? 8.52467 10.51409 34.24645 1.000 67.78730 118 GLY A O 1
ATOM 1349 N N . ARG A 1 99 ? 8.74266 8.31529 34.69931 1.000 54.41423 119 ARG A N 1
ATOM 1350 C CA . ARG A 1 99 ? 9.47060 8.49020 35.95481 1.000 53.78090 119 ARG A CA 1
ATOM 1351 C C . ARG A 1 99 ? 10.71684 7.61581 35.89022 1.000 50.82977 119 ARG A C 1
ATOM 1352 O O . ARG A 1 99 ? 10.61485 6.38591 35.85433 1.000 52.01818 119 ARG A O 1
ATOM 1373 N N . HIS A 1 100 ? 11.88532 8.24138 35.89445 1.000 41.51425 120 HIS A N 1
ATOM 1374 C CA . HIS A 1 100 ? 13.15764 7.54135 35.84454 1.000 38.75869 120 HIS A CA 1
ATOM 1375 C C . HIS A 1 100 ? 14.15735 8.27315 36.72784 1.000 33.82978 120 HIS A C 1
ATOM 1376 O O . HIS A 1 100 ? 13.95704 9.44412 37.06236 1.000 31.43980 120 HIS A O 1
ATOM 1390 N N . PRO A 1 101 ? 15.23377 7.59978 37.12921 1.000 42.03503 121 PRO A N 1
ATOM 1391 C CA . PRO A 1 101 ? 16.27139 8.28169 37.91550 1.000 39.06596 121 PRO A CA 1
ATOM 1392 C C . PRO A 1 101 ? 17.01533 9.31137 37.07731 1.000 33.24114 121 PRO A C 1
ATOM 1393 O O . PRO A 1 101 ? 16.99752 9.28719 35.84247 1.000 28.15614 121 PRO A O 1
ATOM 1404 N N . ARG A 1 102 ? 17.68887 10.22343 37.78359 1.000 25.66920 122 ARG A N 1
ATOM 1405 C CA . ARG A 1 102 ? 18.52224 11.22093 37.11887 1.000 26.35423 122 ARG A CA 1
ATOM 1406 C C . ARG A 1 102 ? 19.49014 10.57001 36.14008 1.000 22.25150 122 ARG A C 1
ATOM 1407 O O . ARG A 1 102 ? 19.66033 11.04781 35.01108 1.000 18.04400 122 ARG A O 1
ATOM 1428 N N . GLU A 1 103 ? 20.12933 9.47079 36.55183 1.000 26.77479 123 GLU A N 1
ATOM 1429 C CA . GLU A 1 103 ? 21.11934 8.82741 35.69430 1.000 28.25521 123 GLU A CA 1
ATOM 1430 C C . GLU A 1 103 ? 20.51360 8.36353 34.37654 1.000 24.97736 123 GLU A C 1
ATOM 1431 O O . GLU A 1 103 ? 21.22315 8.26114 33.37103 1.000 20.80901 123 GLU A O 1
ATOM 1443 N N . PHE A 1 104 ? 19.21109 8.07759 34.35910 1.000 23.33120 124 PHE A N 1
ATOM 1444 C CA . PHE A 1 104 ? 18.55326 7.68051 33.12011 1.000 22.02059 124 PHE A CA 1
ATOM 1445 C C . PHE A 1 104 ? 18.56971 8.81591 32.10934 1.000 21.34633 124 PHE A C 1
ATOM 1446 O O . PHE A 1 104 ? 18.84453 8.59708 30.92170 1.000 14.99567 124 PHE A O 1
ATOM 1463 N N . TYR A 1 105 ? 18.28475 10.03935 32.56247 1.000 17.79511 125 TYR A N 1
ATOM 1464 C CA . TYR A 1 105 ? 18.29591 11.18384 31.65882 1.000 19.18513 125 TYR A CA 1
ATOM 1465 C C . TYR A 1 105 ? 19.71564 11.61858 31.31822 1.000 16.82845 125 TYR A C 1
ATOM 1466 O O . TYR A 1 105 ? 19.98356 12.03022 30.18354 1.000 17.05441 125 TYR A O 1
ATOM 1484 N N . GLU A 1 106 ? 20.63445 11.53738 32.28486 1.000 19.11520 126 GLU A N 1
ATOM 1485 C CA . GLU A 1 106 ? 22.02783 11.87243 32.00823 1.000 17.85477 126 GLU A CA 1
ATOM 1486 C C . GLU A 1 106 ? 22.58620 11.01218 30.87841 1.000 17.99767 126 GLU A C 1
ATOM 1487 O O . GLU A 1 106 ? 23.32516 11.50849 30.01608 1.000 13.67422 126 GLU A O 1
ATOM 1499 N N . GLU A 1 107 ? 22.24256 9.71868 30.86607 1.000 16.82267 127 GLU A N 1
ATOM 1500 C CA . GLU A 1 107 ? 22.73590 8.83352 29.81732 1.000 20.89953 127 GLU A CA 1
ATOM 1501 C C . GLU A 1 107 ? 22.14544 9.20779 28.46367 1.000 16.11496 127 GLU A C 1
ATOM 1502 O O . GLU A 1 107 ? 22.85917 9.23351 27.45068 1.000 11.64183 127 GLU A O 1
ATOM 1514 N N . ILE A 1 108 ? 20.84229 9.49093 28.42058 1.000 12.85470 128 ILE A N 1
ATOM 1515 C CA . ILE A 1 108 ? 20.23220 9.95095 27.17933 1.000 13.27371 128 ILE A CA 1
ATOM 1516 C C . ILE A 1 108 ? 20.91445 11.22222 26.69534 1.000 10.59114 128 ILE A C 1
ATOM 1517 O O . ILE A 1 108 ? 21.22282 11.35958 25.50708 1.000 9.85765 128 ILE A O 1
ATOM 1533 N N . ASN A 1 109 ? 21.14728 12.17372 27.60453 1.000 11.22661 129 ASN A N 1
ATOM 1534 C CA . ASN A 1 109 ? 21.78635 13.42896 27.22377 1.000 12.78748 129 ASN A CA 1
ATOM 1535 C C . ASN A 1 109 ? 23.15174 13.18891 26.59696 1.000 11.25950 129 ASN A C 1
ATOM 1536 O O . ASN A 1 109 ? 23.49258 13.80395 25.58027 1.000 10.16232 129 ASN A O 1
ATOM 1547 N N . LEU A 1 110 ? 23.94659 12.29918 27.18823 1.000 15.68477 130 LEU A N 1
ATOM 1548 C CA . LEU A 1 110 ? 25.25778 11.99989 26.62500 1.000 14.69247 130 LEU A CA 1
ATOM 1549 C C . LEU A 1 110 ? 25.13647 11.45902 25.20340 1.000 12.39256 130 LEU A C 1
ATOM 1550 O O . LEU A 1 110 ? 25.90941 11.83655 24.31553 1.000 10.58352 130 LEU A O 1
ATOM 1566 N N . HIS A 1 111 ? 24.17480 10.57090 24.96597 1.000 14.85953 131 HIS A N 1
ATOM 1567 C CA . HIS A 1 111 ? 24.00510 10.02101 23.62651 1.000 14.69747 131 HIS A CA 1
ATOM 1568 C C . HIS A 1 111 ? 23.47346 11.06862 22.66253 1.000 11.53442 131 HIS A C 1
ATOM 1569 O O . HIS A 1 111 ? 23.87731 11.09790 21.49186 1.000 12.23975 131 HIS A O 1
ATOM 1583 N N . ILE A 1 112 ? 22.58249 11.94874 23.13845 1.000 13.14526 132 ILE A N 1
ATOM 1584 C CA . ILE A 1 112 ? 22.07108 13.01354 22.28145 1.000 12.13026 132 ILE A CA 1
ATOM 1585 C C . ILE A 1 112 ? 23.19913 13.95079 21.86323 1.000 9.64086 132 ILE A C 1
ATOM 1586 O O . ILE A 1 112 ? 23.27424 14.37728 20.70418 1.000 9.93827 132 ILE A O 1
ATOM 1602 N N . ILE A 1 113 ? 24.08833 14.29234 22.79917 1.000 12.39515 133 ILE A N 1
ATOM 1603 C CA . ILE A 1 113 ? 25.21401 15.16174 22.47136 1.000 11.45791 133 ILE A CA 1
ATOM 1604 C C . ILE A 1 113 ? 26.08191 14.50903 21.40218 1.000 11.54117 133 ILE A C 1
ATOM 1605 O O . ILE A 1 113 ? 26.44536 15.13661 20.40095 1.000 12.25817 133 ILE A O 1
ATOM 1621 N N . GLU A 1 114 ? 26.42596 13.23377 21.59850 1.000 10.23398 134 GLU A N 1
ATOM 1622 C CA . GLU A 1 114 ? 27.20031 12.51542 20.59055 1.000 10.35757 134 GLU A CA 1
ATOM 1623 C C . GLU A 1 114 ? 26.46068 12.48542 19.26108 1.000 14.33651 134 GLU A C 1
ATOM 1624 O O . GLU A 1 114 ? 27.06489 12.65670 18.19663 1.000 10.00039 134 GLU A O 1
ATOM 1636 N N . GLN A 1 115 ? 25.14243 12.28072 19.30208 1.000 10.80291 135 GLN A N 1
ATOM 1637 C CA . GLN A 1 115 ? 24.36957 12.24107 18.06549 1.000 13.06529 135 GLN A CA 1
ATOM 1638 C C . GLN A 1 115 ? 24.32576 13.61453 17.40975 1.000 13.81807 135 GLN A C 1
ATOM 1639 O O . GLN A 1 115 ? 24.36901 13.72282 16.17961 1.000 10.40693 135 GLN A O 1
ATOM 1653 N N . GLN A 1 116 ? 24.24544 14.67345 18.21489 1.000 12.23093 136 GLN A N 1
ATOM 1654 C CA . GLN A 1 116 ? 24.33836 16.02266 17.66959 1.000 10.17768 136 GLN A CA 1
ATOM 1655 C C . GLN A 1 116 ? 25.65899 16.21891 16.93076 1.000 10.48441 136 GLN A C 1
ATOM 1656 O O . GLN A 1 116 ? 25.69066 16.81147 15.84365 1.000 10.84749 136 GLN A O 1
ATOM 1670 N N . PHE A 1 117 ? 26.76047 15.72406 17.50041 1.000 9.68305 137 PHE A N 1
ATOM 1671 C CA . PHE A 1 117 ? 28.04880 15.84879 16.82120 1.000 13.07503 137 PHE A CA 1
ATOM 1672 C C . PHE A 1 117 ? 28.06427 15.06433 15.51444 1.000 10.44315 137 PHE A C 1
ATOM 1673 O O . PHE A 1 117 ? 28.61068 15.52922 14.50701 1.000 11.16794 137 PHE A O 1
ATOM 1690 N N . PHE A 1 118 ? 27.47560 13.86751 15.51138 1.000 15.05933 138 PHE A N 1
ATOM 1691 C CA . PHE A 1 118 ? 27.32933 13.12634 14.26230 1.000 13.24992 138 PHE A CA 1
ATOM 1692 C C . PHE A 1 118 ? 26.59170 13.96492 13.22614 1.000 13.18803 138 PHE A C 1
ATOM 1693 O O . PHE A 1 118 ? 27.03086 14.08091 12.07512 1.000 15.55816 138 PHE A O 1
ATOM 1710 N N . LEU A 1 119 ? 25.46375 14.56901 13.62736 1.000 13.78997 139 LEU A N 1
ATOM 1711 C CA . LEU A 1 119 ? 24.69107 15.38205 12.69831 1.000 15.52596 139 LEU A CA 1
ATOM 1712 C C . LEU A 1 119 ? 25.51883 16.53982 12.15983 1.000 19.57664 139 LEU A C 1
ATOM 1713 O O . LEU A 1 119 ? 25.49137 16.82197 10.95385 1.000 21.56017 139 LEU A O 1
ATOM 1729 N N . LYS A 1 120 ? 26.26603 17.21799 13.03594 1.000 14.73626 140 LYS A N 1
ATOM 1730 C CA . LYS A 1 120 ? 27.10526 18.32251 12.58693 1.000 16.46744 140 LYS A CA 1
ATOM 1731 C C . LYS A 1 120 ? 28.14921 17.84832 11.58331 1.000 15.28349 140 LYS A C 1
ATOM 1732 O O . LYS A 1 120 ? 28.34800 18.47399 10.53379 1.000 17.49124 140 LYS A O 1
ATOM 1751 N N . TYR A 1 121 ? 28.83397 16.74562 11.89259 1.000 17.25284 141 TYR A N 1
ATOM 1752 C CA . TYR A 1 121 ? 29.89188 16.24370 11.02826 1.000 19.46020 141 TYR A CA 1
ATOM 1753 C C . TYR A 1 121 ? 29.36761 15.69842 9.70438 1.000 24.26834 141 TYR A C 1
ATOM 1754 O O . TYR A 1 121 ? 30.17975 15.37429 8.82543 1.000 25.67227 141 TYR A O 1
ATOM 1772 N N . HIS A 1 122 ? 28.04720 15.59028 9.53973 1.000 17.38669 142 HIS A N 1
ATOM 1773 C CA . HIS A 1 122 ? 27.44164 15.24762 8.26422 1.000 20.57624 142 HIS A CA 1
ATOM 1774 C C . HIS A 1 122 ? 26.62191 16.38708 7.67503 1.000 18.51694 142 HIS A C 1
ATOM 1775 O O . HIS A 1 122 ? 25.99821 16.20380 6.62749 1.000 19.53618 142 HIS A O 1
ATOM 1789 N N . GLY A 1 123 ? 26.61516 17.55341 8.31094 1.000 23.15023 143 GLY A N 1
ATOM 1790 C CA . GLY A 1 123 ? 25.89269 18.69969 7.78450 1.000 25.02908 143 GLY A CA 1
ATOM 1791 C C . GLY A 1 123 ? 24.39811 18.50069 7.66858 1.000 23.27934 143 GLY A C 1
ATOM 1792 O O . GLY A 1 123 ? 23.79403 18.95431 6.69113 1.000 24.06993 143 GLY A O 1
ATOM 1796 N N . ILE A 1 124 ? 23.78375 17.83466 8.64843 1.000 22.47084 144 ILE A N 1
ATOM 1797 C CA . ILE A 1 124 ? 22.35067 17.57060 8.61113 1.000 23.28051 144 ILE A CA 1
ATOM 1798 C C . ILE A 1 124 ? 21.69948 17.89153 9.95304 1.000 20.02947 144 ILE A C 1
ATOM 1799 O O . ILE A 1 124 ? 20.55119 17.50726 10.20424 1.000 15.60277 144 ILE A O 1
ATOM 1815 N N . GLN A 1 125 ? 22.42038 18.60883 10.82021 1.000 18.53673 145 GLN A N 1
ATOM 1816 C CA . GLN A 1 125 ? 21.86418 18.94199 12.12865 1.000 19.37642 145 GLN A CA 1
ATOM 1817 C C . GLN A 1 125 ? 20.55891 19.72246 12.00408 1.000 15.32140 145 GLN A C 1
ATOM 1818 O O . GLN A 1 125 ? 19.65584 19.56271 12.83536 1.000 15.69946 145 GLN A O 1
ATOM 1832 N N . GLU A 1 126 ? 20.43916 20.56057 10.97603 1.000 16.91967 146 GLU A N 1
ATOM 1833 C CA . GLU A 1 126 ? 19.27946 21.43543 10.84969 1.000 24.81999 146 GLU A CA 1
ATOM 1834 C C . GLU A 1 126 ? 17.97249 20.66807 10.66616 1.000 17.66841 146 GLU A C 1
ATOM 1835 O O . GLU A 1 126 ? 16.90501 21.23040 10.91981 1.000 19.13230 146 GLU A O 1
ATOM 1847 N N . HIS A 1 127 ? 18.02975 19.41540 10.22915 1.000 15.76044 147 HIS A N 1
ATOM 1848 C CA . HIS A 1 127 ? 16.83381 18.63220 9.92792 1.000 11.09345 147 HIS A CA 1
ATOM 1849 C C . HIS A 1 127 ? 16.28908 17.87823 11.13245 1.000 11.25904 147 HIS A C 1
ATOM 1850 O O . HIS A 1 127 ? 15.23481 17.24261 11.02516 1.000 15.54327 147 HIS A O 1
ATOM 1864 N N . PHE A 1 128 ? 16.96906 17.92451 12.26788 1.000 11.10295 148 PHE A N 1
ATOM 1865 C CA . PHE A 1 128 ? 16.57253 17.18178 13.45558 1.000 14.00916 148 PHE A CA 1
ATOM 1866 C C . PHE A 1 128 ? 16.58500 18.11599 14.65758 1.000 15.02837 148 PHE A C 1
ATOM 1867 O O . PHE A 1 128 ? 17.48324 18.95023 14.80086 1.000 13.75079 148 PHE A O 1
ATOM 1884 N N . VAL A 1 129 ? 15.58687 17.98194 15.52224 1.000 16.79823 149 VAL A N 1
ATOM 1885 C CA . VAL A 1 129 ? 15.41669 18.87567 16.67640 1.000 16.56409 149 VAL A CA 1
ATOM 1886 C C . VAL A 1 129 ? 15.81425 18.04539 17.89487 1.000 12.95616 149 VAL A C 1
ATOM 1887 O O . VAL A 1 129 ? 15.00062 17.39921 18.54454 1.000 10.47078 149 VAL A O 1
ATOM 1900 N N . LEU A 1 130 ? 17.09453 18.13154 18.26951 1.000 11.46604 150 LEU A N 1
ATOM 1901 C CA . LEU A 1 130 ? 17.57464 17.48914 19.48393 1.000 11.44999 150 LEU A CA 1
ATOM 1902 C C . LEU A 1 130 ? 17.59497 18.49885 20.63434 1.000 13.52298 150 LEU A C 1
ATOM 1903 O O . LEU A 1 130 ? 17.38443 19.70627 20.44733 1.000 15.17008 150 LEU A O 1
ATOM 1919 N N . GLY A 1 131 ? 17.85547 17.99016 21.83274 1.000 12.54112 151 GLY A N 1
ATOM 1920 C CA . GLY A 1 131 ? 17.81279 18.81978 23.02053 1.000 11.23965 151 GLY A CA 1
ATOM 1921 C C . GLY A 1 131 ? 18.39108 18.06527 24.19065 1.000 14.10985 151 GLY A C 1
ATOM 1922 O O . GLY A 1 131 ? 19.02767 17.02809 24.01874 1.000 13.81796 151 GLY A O 1
ATOM 1926 N N . LEU A 1 132 ? 18.15908 18.59680 25.39178 1.000 15.24015 152 LEU A N 1
ATOM 1927 C CA . LEU A 1 132 ? 18.72598 18.01178 26.59934 1.000 16.15376 152 LEU A CA 1
ATOM 1928 C C . LEU A 1 132 ? 17.69887 18.02051 27.72350 1.000 17.92862 152 LEU A C 1
ATOM 1929 O O . LEU A 1 132 ? 16.84721 18.91231 27.80818 1.000 17.03870 152 LEU A O 1
ATOM 1945 N N . TRP A 1 133 ? 17.79676 17.01148 28.58769 1.000 12.33806 153 TRP A N 1
ATOM 1946 C CA . TRP A 1 133 ? 16.93306 16.89087 29.74930 1.000 20.01570 153 TRP A CA 1
ATOM 1947 C C . TRP A 1 133 ? 17.55375 17.67164 30.90318 1.000 17.27877 153 TRP A C 1
ATOM 1948 O O . TRP A 1 133 ? 18.68870 17.39229 31.30992 1.000 14.17683 153 TRP A O 1
ATOM 1969 N N . ASN A 1 134 ? 16.81297 18.64557 31.42068 1.000 21.98976 154 ASN A N 1
ATOM 1970 C CA . ASN A 1 134 ? 17.24379 19.39842 32.58884 1.000 20.42973 154 ASN A CA 1
ATOM 1971 C C . ASN A 1 134 ? 16.90876 18.59790 33.84079 1.000 19.36130 154 ASN A C 1
ATOM 1972 O O . ASN A 1 134 ? 15.75083 18.20503 34.04844 1.000 17.83982 154 ASN A O 1
ATOM 1983 N N . ILE A 1 135 ? 17.91795 18.36284 34.67783 1.000 17.55162 155 ILE A N 1
ATOM 1984 C CA . ILE A 1 135 ? 17.77112 17.43592 35.79192 1.000 18.62614 155 ILE A CA 1
ATOM 1985 C C . ILE A 1 135 ? 18.23426 18.04780 37.10595 1.000 19.91718 155 ILE A C 1
ATOM 1986 O O . ILE A 1 135 ? 18.51311 17.32412 38.07218 1.000 20.86732 155 ILE A O 1
ATOM 2002 N N . LYS A 1 136 ? 18.31509 19.37752 37.16363 1.000 20.13094 156 LYS A N 1
ATOM 2003 C CA . LYS A 1 136 ? 18.76276 20.00993 38.40344 1.000 26.81980 156 LYS A CA 1
ATOM 2004 C C . LYS A 1 136 ? 17.76101 19.76303 39.52823 1.000 27.14090 156 LYS A C 1
ATOM 2005 O O . LYS A 1 136 ? 18.12622 19.78080 40.70537 1.000 28.86010 156 LYS A O 1
ATOM 2024 N N . ASN A 1 137 ? 16.49037 19.52948 39.18955 1.000 23.31097 157 ASN A N 1
ATOM 2025 C CA . ASN A 1 137 ? 15.49127 19.00196 40.12008 1.000 24.98657 157 ASN A CA 1
ATOM 2026 C C . ASN A 1 137 ? 15.07090 17.63274 39.59017 1.000 24.48594 157 ASN A C 1
ATOM 2027 O O . ASN A 1 137 ? 14.41764 17.54376 38.54326 1.000 23.56949 157 ASN A O 1
ATOM 2038 N N . GLU A 1 138 ? 15.44700 16.56802 40.30525 1.000 29.47895 158 GLU A N 1
ATOM 2039 C CA . GLU A 1 138 ? 15.15054 15.21273 39.84714 1.000 40.55872 158 GLU A CA 1
ATOM 2040 C C . GLU A 1 138 ? 13.65303 14.94342 39.77276 1.000 48.87657 158 GLU A C 1
ATOM 2041 O O . GLU A 1 138 ? 13.23359 14.02252 39.06478 1.000 25.43152 158 GLU A O 1
ATOM 2053 N N . GLU A 1 139 ? 12.83782 15.72355 40.47246 1.000 27.40220 159 GLU A N 1
ATOM 2054 C CA . GLU A 1 139 ? 11.39018 15.56210 40.43253 1.000 28.59471 159 GLU A CA 1
ATOM 2055 C C . GLU A 1 139 ? 10.70725 16.55480 39.49971 1.000 27.79378 159 GLU A C 1
ATOM 2056 O O . GLU A 1 139 ? 9.47714 16.50731 39.35486 1.000 28.78347 159 GLU A O 1
ATOM 2068 N N . ASN A 1 140 ? 11.46731 17.44585 38.86457 1.000 26.23234 160 ASN A N 1
ATOM 2069 C CA . ASN A 1 140 ? 10.92911 18.42167 37.92285 1.000 25.54129 160 ASN A CA 1
ATOM 2070 C C . ASN A 1 140 ? 11.79738 18.42366 36.66156 1.000 23.26571 160 ASN A C 1
ATOM 2071 O O . ASN A 1 140 ? 12.45092 19.40687 36.31959 1.000 23.70046 160 ASN A O 1
ATOM 2082 N N . VAL A 1 141 ? 11.79663 17.30117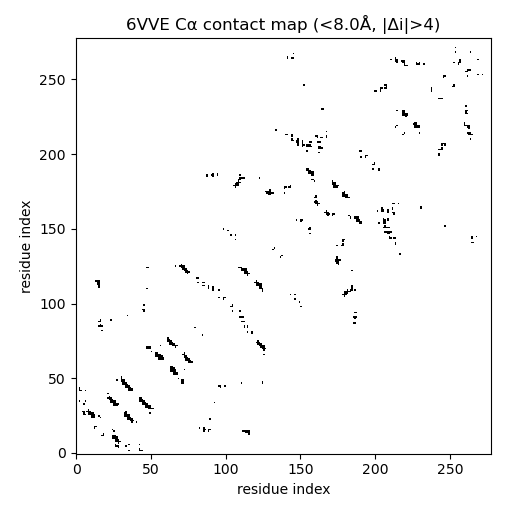 35.96513 1.000 22.34318 161 VAL A N 1
ATOM 2083 C CA . VAL A 1 141 ? 12.64412 17.08815 34.80054 1.000 26.29561 161 VAL A CA 1
ATOM 2084 C C . VAL A 1 141 ? 11.88858 17.52358 33.55499 1.000 22.40013 161 VAL A C 1
ATOM 2085 O O . VAL A 1 141 ? 10.67398 17.33160 33.44951 1.000 24.32814 161 VAL A O 1
ATOM 2098 N N . TYR A 1 142 ? 12.61181 18.10944 32.60408 1.000 23.65394 162 TYR A N 1
ATOM 2099 C CA . TYR A 1 142 ? 12.00094 18.60068 31.37796 1.000 17.67326 162 TYR A CA 1
ATOM 2100 C C . TYR A 1 142 ? 13.06280 18.69674 30.29941 1.000 16.08061 162 TYR A C 1
ATOM 2101 O O . TYR A 1 142 ? 14.26017 18.77416 30.58848 1.000 15.64577 162 TYR A O 1
ATOM 2119 N N . PHE A 1 143 ? 12.60043 18.70577 29.04796 1.000 15.89153 163 PHE A N 1
ATOM 2120 C CA . PHE A 1 143 ? 13.45685 18.59808 27.86991 1.000 15.39964 163 PHE A CA 1
ATOM 2121 C C . PHE A 1 143 ? 13.45650 19.93420 27.13998 1.000 14.53243 163 PHE A C 1
ATOM 2122 O O . PHE A 1 143 ? 12.43644 20.32843 26.56709 1.000 16.01487 163 PHE A O 1
ATOM 2139 N N . TYR A 1 144 ? 14.60174 20.62051 27.15570 1.000 13.77475 164 TYR A N 1
ATOM 2140 C CA . TYR A 1 144 ? 14.75666 21.85854 26.40409 1.000 13.93125 164 TYR A CA 1
ATOM 2141 C C . TYR A 1 144 ? 15.13317 21.54235 24.96009 1.000 17.10878 164 TYR A C 1
ATOM 2142 O O . TYR A 1 144 ? 15.88963 20.60256 24.69231 1.000 18.91449 164 TYR A O 1
ATOM 2177 N N . PRO A 1 146 ? 15.19928 23.65869 20.67702 1.000 14.08730 166 PRO A N 1
ATOM 2178 C CA . PRO A 1 146 ? 14.81583 24.79810 19.83293 1.000 16.82567 166 PRO A CA 1
ATOM 2179 C C . PRO A 1 146 ? 13.34469 24.71688 19.45742 1.000 19.97500 166 PRO A C 1
ATOM 2180 O O . PRO A 1 146 ? 12.83766 23.65574 19.07239 1.000 17.07324 166 PRO A O 1
ATOM 2191 N N . LYS A 1 147 ? 12.65426 25.84908 19.58195 1.000 18.59948 167 LYS A N 1
ATOM 2192 C CA . LYS A 1 147 ? 11.27063 25.93887 19.13650 1.000 21.82536 167 LYS A CA 1
ATOM 2193 C C . LYS A 1 147 ? 11.24237 26.22762 17.64051 1.000 20.87083 167 LYS A C 1
ATOM 2194 O O . LYS A 1 147 ? 11.85851 27.19591 17.17428 1.000 24.37458 167 LYS A O 1
ATOM 2213 N N . ILE A 1 148 ? 10.51982 25.39676 16.89411 1.000 19.86207 168 ILE A N 1
ATOM 2214 C CA . ILE A 1 148 ? 10.36040 25.57904 15.45762 1.000 25.74755 168 ILE A CA 1
ATOM 2215 C C . ILE A 1 148 ? 8.93222 26.02805 15.17475 1.000 28.55330 168 ILE A C 1
ATOM 2216 O O . ILE A 1 148 ? 8.03309 25.89617 16.01143 1.000 24.28035 168 ILE A O 1
ATOM 2232 N N . ASN A 1 149 ? 8.73099 26.57602 13.97467 1.000 39.09709 169 ASN A N 1
ATOM 2233 C CA . ASN A 1 149 ? 7.45921 27.17233 13.57091 1.000 36.98677 169 ASN A CA 1
ATOM 2234 C C . ASN A 1 149 ? 6.96304 26.47516 12.31159 1.000 36.37887 169 ASN A C 1
ATOM 2235 O O . ASN A 1 149 ? 7.56261 26.61899 11.23833 1.000 37.43983 169 ASN A O 1
ATOM 2246 N N . ALA A 1 150 ? 5.86423 25.73449 12.43901 1.000 24.81919 170 ALA A N 1
ATOM 2247 C CA . ALA A 1 150 ? 5.33039 24.98011 11.31563 1.000 31.41802 170 ALA A CA 1
ATOM 2248 C C . ALA A 1 150 ? 4.62298 25.89923 10.32797 1.000 32.54659 170 ALA A C 1
ATOM 2249 O O . ALA A 1 150 ? 4.01887 26.90531 10.70560 1.000 36.59099 170 ALA A O 1
ATOM 2256 N N . ILE A 1 151 ? 4.70358 25.54184 9.05128 1.000 28.98381 171 ILE A N 1
ATOM 2257 C CA . ILE A 1 151 ? 4.00479 26.27451 8.00015 1.000 36.52019 171 ILE A CA 1
ATOM 2258 C C . ILE A 1 151 ? 3.32271 25.26234 7.08862 1.000 39.12159 171 ILE A C 1
ATOM 2259 O O . ILE A 1 151 ? 3.58840 24.05658 7.20075 1.000 36.81836 171 ILE A O 1
ATOM 2275 N N . PRO A 1 152 ? 2.44394 25.69434 6.18376 1.000 47.48748 172 PRO A N 1
ATOM 2276 C CA . PRO A 1 152 ? 1.72792 24.73084 5.33996 1.000 48.83523 172 PRO A CA 1
ATOM 2277 C C . PRO A 1 152 ? 2.67476 23.87520 4.51593 1.000 46.62364 172 PRO A C 1
ATOM 2278 O O . PRO A 1 152 ? 3.81677 24.24233 4.23577 1.000 47.28607 172 PRO A O 1
ATOM 2289 N N . ILE A 1 153 ? 2.16756 22.71218 4.12233 1.000 67.08545 173 ILE A N 1
ATOM 2290 C CA . ILE A 1 153 ? 2.88944 21.76723 3.28570 1.000 65.71385 173 ILE A CA 1
ATOM 2291 C C . ILE A 1 153 ? 2.20137 21.68263 1.93442 1.000 65.63460 173 ILE A C 1
ATOM 2292 O O . ILE A 1 153 ? 0.97876 21.52854 1.86173 1.000 69.74517 173 ILE A O 1
ATOM 2308 N N . ASN A 1 154 ? 2.97977 21.82699 0.87088 1.000 54.86993 174 ASN A N 1
ATOM 2309 C CA . ASN A 1 154 ? 2.54045 21.51449 -0.48136 1.000 54.83140 174 ASN A CA 1
ATOM 2310 C C . ASN A 1 154 ? 3.48287 20.44374 -1.01601 1.000 54.18437 174 ASN A C 1
ATOM 2311 O O . ASN A 1 154 ? 4.69797 20.64967 -1.06130 1.000 58.65250 174 ASN A O 1
ATOM 2322 N N . LYS A 1 155 ? 2.92413 19.29744 -1.40538 1.000 41.10314 175 LYS A N 1
ATOM 2323 C CA . LYS A 1 155 ? 3.74493 18.14592 -1.76791 1.000 41.16975 175 LYS A CA 1
ATOM 2324 C C . LYS A 1 155 ? 4.51984 18.38020 -3.05648 1.000 39.87945 175 LYS A C 1
ATOM 2325 O O . LYS A 1 155 ? 5.64291 17.88245 -3.19620 1.000 39.82460 175 LYS A O 1
ATOM 2344 N N . LYS A 1 156 ? 3.94377 19.12714 -4.00079 1.000 50.78654 176 LYS A N 1
ATOM 2345 C CA . LYS A 1 156 ? 4.62716 19.44308 -5.25551 1.000 46.50433 176 LYS A CA 1
ATOM 2346 C C . LYS A 1 156 ? 5.51595 20.67848 -5.10607 1.000 44.06487 176 LYS A C 1
ATOM 2347 O O . LYS A 1 156 ? 6.71793 20.62592 -5.38762 1.000 40.95937 176 LYS A O 1
ATOM 2366 N N . ILE A 1 157 ? 4.93091 21.80391 -4.68293 1.000 38.80380 177 ILE A N 1
ATOM 2367 C CA . ILE A 1 157 ? 5.70538 23.03895 -4.59316 1.000 40.74944 177 ILE A CA 1
ATOM 2368 C C . ILE A 1 157 ? 6.85463 22.87654 -3.60462 1.000 32.25223 177 ILE A C 1
ATOM 2369 O O . ILE A 1 157 ? 7.94750 23.41784 -3.81208 1.000 28.35388 177 ILE A O 1
ATOM 2385 N N . ASP A 1 158 ? 6.63347 22.12572 -2.52060 1.000 35.58038 178 ASP A N 1
ATOM 2386 C CA . ASP A 1 158 ? 7.64741 21.91418 -1.49200 1.000 35.11118 178 ASP A CA 1
ATOM 2387 C C . ASP A 1 158 ? 8.25792 20.51576 -1.54971 1.000 34.00930 178 ASP A C 1
ATOM 2388 O O . ASP A 1 158 ? 8.79614 20.03391 -0.54947 1.000 31.97048 178 ASP A O 1
ATOM 2397 N N . GLN A 1 159 ? 8.19689 19.85916 -2.70368 1.000 20.79139 179 GLN A N 1
ATOM 2398 C CA . GLN A 1 159 ? 8.81011 18.54022 -2.82821 1.000 19.41674 179 GLN A CA 1
ATOM 2399 C C . GLN A 1 159 ? 10.29895 18.55319 -2.49864 1.000 18.68907 179 GLN A C 1
ATOM 2400 O O . GLN A 1 159 ? 10.77006 17.59904 -1.85452 1.000 17.18018 179 GLN A O 1
ATOM 2414 N N . PRO A 1 160 ? 11.07993 19.56561 -2.88536 1.000 20.17672 180 PRO A N 1
ATOM 2415 C CA . PRO A 1 160 ? 12.50442 19.56640 -2.50405 1.000 19.65195 180 PRO A CA 1
ATOM 2416 C C . PRO A 1 160 ? 12.72336 19.55328 -1.00236 1.000 17.83993 180 PRO A C 1
ATOM 2417 O O . PRO A 1 160 ? 13.70511 18.95900 -0.53900 1.000 16.80623 180 PRO A O 1
ATOM 2428 N N . LYS A 1 161 ? 11.84479 20.19752 -0.22454 1.000 17.91889 181 LYS A N 1
ATOM 2429 C CA . LYS A 1 161 ? 11.97626 20.15433 1.22947 1.000 16.68735 181 LYS A CA 1
ATOM 2430 C C . LYS A 1 161 ? 11.95086 18.71793 1.73883 1.000 17.71881 181 LYS A C 1
ATOM 2431 O O . LYS A 1 161 ? 12.78515 18.31542 2.56477 1.000 13.98853 181 LYS A O 1
ATOM 2450 N N . ILE A 1 162 ? 10.98375 17.93217 1.26564 1.000 15.47042 182 ILE A N 1
ATOM 2451 C CA . ILE A 1 162 ? 10.85649 16.55584 1.72551 1.000 17.91794 182 ILE A CA 1
ATOM 2452 C C . ILE A 1 162 ? 11.99779 15.70756 1.17690 1.000 13.19986 182 ILE A C 1
ATOM 2453 O O . ILE A 1 162 ? 12.55608 14.86581 1.88701 1.000 12.12252 182 ILE A O 1
ATOM 2469 N N . GLU A 1 163 ? 12.35465 15.90825 -0.09099 1.000 14.17926 183 GLU A N 1
ATOM 2470 C CA . GLU A 1 163 ? 13.48944 15.19614 -0.66958 1.000 44.36988 183 GLU A CA 1
ATOM 2471 C C . GLU A 1 163 ? 14.74924 15.42070 0.16255 1.000 13.48697 183 GLU A C 1
ATOM 2472 O O . GLU A 1 163 ? 15.44574 14.46651 0.52833 1.000 12.64966 183 GLU A O 1
ATOM 2484 N N . GLU A 1 164 ? 15.04268 16.67976 0.49254 1.000 14.09009 184 GLU A N 1
ATOM 2485 C CA . GLU A 1 164 ? 16.25646 16.98360 1.23898 1.000 28.67786 184 GLU A CA 1
ATOM 2486 C C . GLU A 1 164 ? 16.21567 16.36176 2.63021 1.000 17.59013 184 GLU A C 1
ATOM 2487 O O . GLU A 1 164 ? 17.23464 15.87188 3.13342 1.000 12.14791 184 GLU A O 1
ATOM 2499 N N . PHE A 1 165 ? 15.04518 16.35972 3.27109 1.000 13.41446 185 PHE A N 1
ATOM 2500 C CA . PHE A 1 165 ? 14.94768 15.71948 4.57532 1.000 12.12832 185 PHE A CA 1
ATOM 2501 C C . PHE A 1 165 ? 15.16814 14.21368 4.47291 1.000 10.77671 185 PHE A C 1
ATOM 2502 O O . PHE A 1 165 ? 15.87034 13.62458 5.30069 1.000 12.61592 185 PHE A O 1
ATOM 2519 N N . VAL A 1 166 ? 14.57537 13.57922 3.46080 1.000 10.29528 186 VAL A N 1
ATOM 2520 C CA . VAL A 1 166 ? 14.69510 12.12997 3.30548 1.000 9.79135 186 VAL A CA 1
ATOM 2521 C C . VAL A 1 166 ? 16.15354 11.73160 3.11530 1.000 9.75853 186 VAL A C 1
ATOM 2522 O O . VAL A 1 166 ? 16.63429 10.76835 3.72789 1.000 15.12228 186 VAL A O 1
ATOM 2535 N N . LEU A 1 167 ? 16.87544 12.45345 2.24962 1.000 13.48437 187 LEU A N 1
ATOM 2536 C CA . LEU A 1 167 ? 18.28635 12.14149 2.02690 1.000 10.85300 187 LEU A CA 1
ATOM 2537 C C . LEU A 1 167 ? 19.10013 12.36995 3.29797 1.000 11.59258 187 LEU A C 1
ATOM 2538 O O . LEU A 1 167 ? 20.05791 11.64091 3.58032 1.000 10.14888 187 LEU A O 1
ATOM 2554 N N . ALA A 1 168 ? 18.73812 13.38720 4.08037 1.000 12.95124 188 ALA A N 1
ATOM 2555 C CA . ALA A 1 168 ? 19.39992 13.57683 5.37064 1.000 12.71339 188 ALA A CA 1
ATOM 2556 C C . ALA A 1 168 ? 19.10323 12.41419 6.31186 1.000 10.29746 188 ALA A C 1
ATOM 2557 O O . ALA A 1 168 ? 19.99361 11.93773 7.03337 1.000 10.03665 188 ALA A O 1
ATOM 2564 N N . LEU A 1 169 ? 17.84920 11.94966 6.32928 1.000 8.93473 189 LEU A N 1
ATOM 2565 C CA . LEU A 1 169 ? 17.50379 10.81081 7.17605 1.000 11.99268 189 LEU A CA 1
ATOM 2566 C C . LEU A 1 169 ? 18.21121 9.54465 6.70418 1.000 9.64569 189 LEU A C 1
ATOM 2567 O O . LEU A 1 169 ? 18.61304 8.70515 7.52750 1.000 7.51045 189 LEU A O 1
ATOM 2583 N N . LYS A 1 170 ? 18.37691 9.39199 5.38551 1.000 9.34332 190 LYS A N 1
ATOM 2584 C CA . LYS A 1 170 ? 19.09945 8.23824 4.86323 1.000 11.24496 190 LYS A CA 1
ATOM 2585 C C . LYS A 1 170 ? 20.54758 8.23864 5.33127 1.000 10.85640 190 LYS A C 1
ATOM 2586 O O . LYS A 1 170 ? 21.09350 7.18793 5.69437 1.000 12.78556 190 LYS A O 1
ATOM 2605 N N . GLU A 1 171 ? 21.19046 9.40839 5.32280 1.000 11.14696 191 GLU A N 1
ATOM 2606 C CA . GLU A 1 171 ? 22.54830 9.51354 5.85544 1.000 17.87173 191 GLU A CA 1
ATOM 2607 C C . GLU A 1 171 ? 22.58150 9.05011 7.30390 1.000 15.26794 191 GLU A C 1
ATOM 2608 O O . GLU A 1 171 ? 23.51607 8.36138 7.72992 1.000 11.79627 191 GLU A O 1
ATOM 2620 N N . LEU A 1 172 ? 21.54869 9.39962 8.07226 1.000 12.76243 192 LEU A N 1
ATOM 2621 C CA . LEU A 1 172 ? 21.43670 8.91359 9.44157 1.000 16.07334 192 LEU A CA 1
ATOM 2622 C C . LEU A 1 172 ? 21.27046 7.39574 9.47400 1.000 11.02033 192 LEU A C 1
ATOM 2623 O O . LEU A 1 172 ? 22.00174 6.68968 10.18511 1.000 9.98911 192 LEU A O 1
ATOM 2639 N N . ASN A 1 173 ? 20.32679 6.87454 8.68336 1.000 10.71068 193 ASN A N 1
ATOM 2640 C CA . ASN A 1 173 ? 20.07684 5.43907 8.67580 1.000 10.42876 193 ASN A CA 1
ATOM 2641 C C . ASN A 1 173 ? 21.30747 4.66870 8.20595 1.000 13.81803 193 ASN A C 1
ATOM 2642 O O . ASN A 1 173 ? 21.62553 3.60450 8.75106 1.000 14.99861 193 ASN A O 1
ATOM 2653 N N . ASP A 1 174 ? 22.00955 5.18533 7.18655 1.000 10.09508 194 ASP A N 1
ATOM 2654 C CA . ASP A 1 174 ? 23.18904 4.48813 6.68309 1.000 11.22181 194 ASP A CA 1
ATOM 2655 C C . ASP A 1 174 ? 24.22615 4.26389 7.77376 1.000 12.84089 194 ASP A C 1
ATOM 2656 O O . ASP A 1 174 ? 25.01400 3.31014 7.68987 1.000 11.40642 194 ASP A O 1
ATOM 2665 N N . ALA A 1 175 ? 24.24216 5.11804 8.79298 1.000 12.95554 195 ALA A N 1
ATOM 2666 C CA . ALA A 1 175 ? 25.18606 5.03089 9.89367 1.000 13.20274 195 ALA A CA 1
ATOM 2667 C C . ALA A 1 175 ? 24.67939 4.19610 11.06909 1.000 13.00036 195 ALA A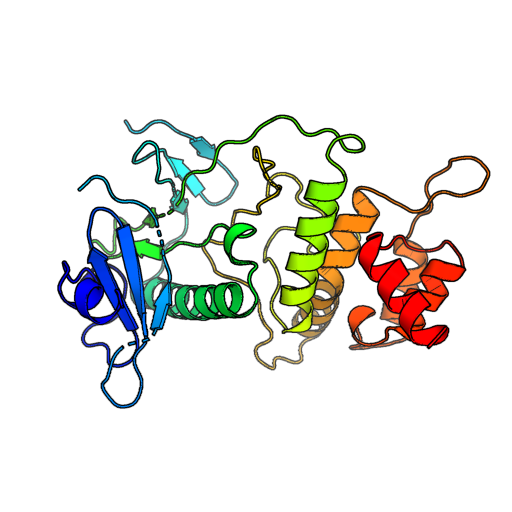 C 1
ATOM 2668 O O . ALA A 1 175 ? 25.40027 4.05511 12.07983 1.000 13.31677 195 ALA A O 1
ATOM 2675 N N . GLY A 1 176 ? 23.48712 3.62435 10.96399 1.000 9.76876 196 GLY A N 1
ATOM 2676 C CA . GLY A 1 176 ? 22.95013 2.79037 12.02050 1.000 9.84286 196 GLY A CA 1
ATOM 2677 C C . GLY A 1 176 ? 22.06339 3.48477 13.03392 1.000 9.25663 196 GLY A C 1
ATOM 2678 O O . GLY A 1 176 ? 21.71547 2.86554 14.04551 1.000 9.52063 196 GLY A O 1
ATOM 2682 N N . TYR A 1 177 ? 21.70120 4.74633 12.80793 1.000 13.15627 197 TYR A N 1
ATOM 2683 C CA . TYR A 1 177 ? 20.77064 5.47170 13.65667 1.000 8.26238 197 TYR A CA 1
ATOM 2684 C C . TYR A 1 177 ? 19.42470 5.59692 12.95045 1.000 10.53748 197 TYR A C 1
ATOM 2685 O O . TYR A 1 177 ? 19.35964 5.69770 11.72109 1.000 9.28106 197 TYR A O 1
ATOM 2703 N N . TRP A 1 178 ? 18.34040 5.61005 13.72622 1.000 11.44289 198 TRP A N 1
ATOM 2704 C CA . TRP A 1 178 ? 17.03187 5.85475 13.13451 1.000 12.11184 198 TRP A CA 1
ATOM 2705 C C . TRP A 1 178 ? 16.09990 6.52717 14.13845 1.000 14.45535 198 TRP A C 1
ATOM 2706 O O . TRP A 1 178 ? 16.30988 6.48339 15.36148 1.000 12.35047 198 TRP A O 1
ATOM 2727 N N . HIS A 1 179 ? 15.05645 7.15746 13.59219 1.000 14.52252 199 HIS A N 1
ATOM 2728 C CA . HIS A 1 179 ? 14.07210 7.86611 14.41379 1.000 13.00471 199 HIS A CA 1
ATOM 2729 C C . HIS A 1 179 ? 13.21630 6.86208 15.17552 1.000 13.31194 199 HIS A C 1
ATOM 2730 O O . HIS A 1 179 ? 12.74747 5.88299 14.58075 1.000 14.48449 199 HIS A O 1
ATOM 2744 N N . PRO A 1 180 ? 12.98154 7.06467 16.47732 1.000 12.02833 200 PRO A N 1
ATOM 2745 C CA . PRO A 1 180 ? 12.19493 6.07255 17.23942 1.000 11.75496 200 PRO A CA 1
ATOM 2746 C C . PRO A 1 180 ? 10.69841 6.08965 16.94173 1.000 13.60979 200 PRO A C 1
ATOM 2747 O O . PRO A 1 180 ? 10.00416 5.11789 17.28494 1.000 12.68399 200 PRO A O 1
ATOM 2758 N N . ASP A 1 181 ? 10.17190 7.15641 16.33041 1.000 14.38234 201 ASP A N 1
ATOM 2759 C CA . ASP A 1 181 ? 8.73894 7.25673 16.05456 1.000 17.74652 201 ASP A CA 1
ATOM 2760 C C . ASP A 1 181 ? 8.53624 8.15206 14.82635 1.000 18.16181 201 ASP A C 1
ATOM 2761 O O . ASP A 1 181 ? 8.09437 9.30364 14.91053 1.000 16.10693 201 ASP A O 1
ATOM 2770 N N . LEU A 1 182 ? 8.85774 7.61392 13.64994 1.000 15.19731 202 LEU A N 1
ATOM 2771 C CA . LEU A 1 182 ? 8.60291 8.32197 12.39927 1.000 14.15133 202 LEU A CA 1
ATOM 2772 C C . LEU A 1 182 ? 8.04978 7.34011 11.37580 1.000 12.25027 202 LEU A C 1
AT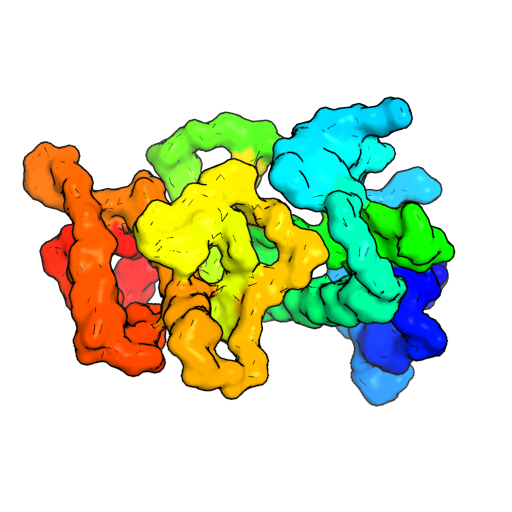OM 2773 O O . LEU A 1 182 ? 7.02304 7.60571 10.74309 1.000 10.37422 202 LEU A O 1
ATOM 2789 N N . ALA A 1 183 ? 8.72164 6.20042 11.22109 1.000 12.79754 203 ALA A N 1
ATOM 2790 C CA . ALA A 1 183 ? 8.28349 5.13300 10.31721 1.000 15.51591 203 ALA A CA 1
ATOM 2791 C C . ALA A 1 183 ? 8.84378 3.82312 10.87980 1.000 14.07560 203 ALA A C 1
ATOM 2792 O O . ALA A 1 183 ? 9.94249 3.39005 10.51254 1.000 14.78743 203 ALA A O 1
ATOM 2799 N N . ASN A 1 184 ? 8.10124 3.23254 11.81302 1.000 11.36811 204 ASN A N 1
ATOM 2800 C CA . ASN A 1 184 ? 8.58138 2.02634 12.47981 1.000 14.49976 204 ASN A CA 1
ATOM 2801 C C . ASN A 1 184 ? 8.66801 0.84192 11.52424 1.000 11.74590 204 ASN A C 1
ATOM 2802 O O . ASN A 1 184 ? 9.50923 -0.03923 11.71840 1.000 11.85314 204 ASN A O 1
ATOM 2813 N N . ASN A 1 185 ? 7.81486 0.80458 10.50698 1.000 12.08058 205 ASN A N 1
ATOM 2814 C CA . ASN A 1 185 ? 7.78248 -0.27595 9.53096 1.000 12.57023 205 ASN A CA 1
ATOM 2815 C C . ASN A 1 185 ? 7.07198 0.24318 8.28562 1.000 13.84950 205 ASN A C 1
ATOM 2816 O O . ASN A 1 185 ? 6.57229 1.37924 8.27022 1.000 12.30241 205 ASN A O 1
ATOM 2827 N N . PRO A 1 186 ? 7.02572 -0.54962 7.21180 1.000 15.01604 206 PRO A N 1
ATOM 2828 C CA . PRO A 1 186 ? 6.41125 -0.04651 5.96717 1.000 15.33428 206 PRO A CA 1
ATOM 2829 C C . PRO A 1 186 ? 4.92901 0.28542 6.09548 1.000 16.12318 206 PRO A C 1
ATOM 2830 O O . PRO A 1 186 ? 4.39405 0.99870 5.23301 1.000 15.93546 206 PRO A O 1
ATOM 2841 N N . TYR A 1 187 ? 4.25232 -0.19693 7.13858 1.000 14.77348 207 TYR A N 1
ATOM 2842 C CA . TYR A 1 187 ? 2.83083 0.03285 7.30857 1.000 15.89587 207 TYR A CA 1
ATOM 2843 C C . TYR A 1 187 ? 2.51980 1.09198 8.35285 1.000 15.77005 207 TYR A C 1
ATOM 2844 O O . TYR A 1 187 ? 1.33658 1.37693 8.59174 1.000 16.84986 207 TYR A O 1
ATOM 2862 N N . HIS A 1 188 ? 3.53905 1.67440 8.98609 1.000 14.64189 208 HIS A N 1
ATOM 2863 C CA . HIS A 1 188 ? 3.34353 2.66020 10.04160 1.000 29.98984 208 HIS A CA 1
ATOM 2864 C C . HIS A 1 188 ? 4.15732 3.90199 9.71748 1.000 23.53417 208 HIS A C 1
ATOM 2865 O O . HIS A 1 188 ? 5.38027 3.82494 9.56539 1.000 25.29759 208 HIS A O 1
ATOM 2879 N N . ILE A 1 189 ? 3.48224 5.03928 9.61907 1.000 19.88610 209 ILE A N 1
ATOM 2880 C CA . ILE A 1 189 ? 4.12237 6.33853 9.47523 1.000 17.98991 209 ILE A CA 1
ATOM 2881 C C . ILE A 1 189 ? 3.46116 7.28454 10.46765 1.000 16.17100 209 ILE A C 1
ATOM 2882 O O . ILE A 1 189 ? 2.24516 7.22363 10.68322 1.000 14.48555 209 ILE A O 1
ATOM 2898 N N . SER A 1 190 ? 4.26303 8.15595 11.07369 1.000 12.53694 210 SER A N 1
ATOM 2899 C CA . SER A 1 190 ? 3.79792 9.16395 12.02367 1.000 18.25314 210 SER A CA 1
ATOM 2900 C C . SER A 1 190 ? 4.08231 10.53803 11.42548 1.000 19.13641 210 SER A C 1
ATOM 2901 O O . SER A 1 190 ? 5.07087 11.19490 11.78980 1.000 17.17333 210 SER A O 1
ATOM 2909 N N . PRO A 1 191 ? 3.23753 11.00742 10.50532 1.000 28.81869 211 PRO A N 1
ATOM 2910 C CA . PRO A 1 191 ? 3.52763 12.28769 9.83593 1.000 28.22364 211 PRO A CA 1
ATOM 2911 C C . PRO A 1 191 ? 3.57707 13.46861 10.78141 1.000 26.46224 211 PRO A C 1
ATOM 2912 O O . PRO A 1 191 ? 4.19902 14.48323 10.44451 1.000 24.41402 211 PRO A O 1
ATOM 2923 N N . GLN A 1 192 ? 2.94906 13.37397 11.95458 1.000 23.99335 212 GLN A N 1
ATOM 2924 C CA . GLN A 1 192 ? 2.93455 14.49920 12.87809 1.000 24.70806 212 GLN A CA 1
ATOM 2925 C C . GLN A 1 192 ? 4.33163 14.85785 13.36734 1.000 22.62956 212 GLN A C 1
ATOM 2926 O O . GLN A 1 192 ? 4.53288 15.95802 13.88990 1.000 20.63755 212 GLN A O 1
ATOM 2940 N N . ASN A 1 193 ? 5.29790 13.95333 13.23013 1.000 21.67170 213 ASN A N 1
ATOM 2941 C CA . ASN A 1 193 ? 6.66527 14.21860 13.64631 1.000 19.98559 213 ASN A CA 1
ATOM 2942 C C . ASN A 1 193 ? 7.51913 14.80506 12.52468 1.000 19.69924 213 ASN A C 1
ATOM 2943 O O . ASN A 1 193 ? 8.73709 14.92265 12.68801 1.000 19.83747 213 ASN A O 1
ATOM 2954 N N . LEU A 1 194 ? 6.91138 15.15476 11.39857 1.000 14.84736 214 LEU A N 1
ATOM 2955 C CA . LEU A 1 194 ? 7.55118 15.93912 10.35492 1.000 17.76296 214 LEU A CA 1
ATOM 2956 C C . LEU A 1 194 ? 6.96485 17.34599 10.38637 1.000 19.10477 214 LEU A C 1
ATOM 2957 O O . LEU A 1 194 ? 5.73919 17.51338 10.32656 1.000 19.72383 214 LEU A O 1
ATOM 2973 N N . ILE A 1 195 ? 7.83095 18.34969 10.48935 1.000 18.84624 215 ILE A N 1
ATOM 2974 C CA . ILE A 1 195 ? 7.42052 19.74769 10.54398 1.000 24.75580 215 ILE A CA 1
ATOM 2975 C C . ILE A 1 195 ? 8.11298 20.49264 9.40922 1.000 21.57858 215 ILE A C 1
ATOM 2976 O O . ILE A 1 195 ? 9.33842 20.40786 9.25800 1.000 17.51585 215 ILE A O 1
ATOM 2992 N N . ALA A 1 196 ? 7.33308 21.22766 8.62461 1.000 27.73603 216 ALA A N 1
ATOM 2993 C CA . ALA A 1 196 ? 7.85758 22.04016 7.53641 1.000 29.55050 216 ALA A CA 1
ATOM 2994 C C . ALA A 1 196 ? 8.02705 23.47606 8.01225 1.000 29.93522 216 ALA A C 1
ATOM 2995 O O . ALA A 1 196 ? 7.08319 24.07591 8.53858 1.000 29.60261 216 ALA A O 1
ATOM 3002 N N . THR A 1 197 ? 9.23275 24.01766 7.83957 1.000 18.91626 217 THR A N 1
ATOM 3003 C CA . THR A 1 197 ? 9.52200 25.41518 8.10981 1.000 22.11157 217 THR A CA 1
ATOM 3004 C C . THR A 1 197 ? 9.73663 26.13994 6.78394 1.000 20.32125 217 THR A C 1
ATOM 3005 O O . THR A 1 197 ? 9.48980 25.59087 5.70670 1.000 20.36204 217 THR A O 1
ATOM 3016 N N . GLU A 1 198 ? 10.20143 27.38713 6.86406 1.000 21.67993 218 GLU A N 1
ATOM 3017 C CA . GLU A 1 198 ? 10.39555 28.18028 5.65441 1.000 23.42952 218 GLU A CA 1
ATOM 3018 C C . GLU A 1 198 ? 11.36785 27.49491 4.69646 1.000 22.80103 218 GLU A C 1
ATOM 3019 O O . GLU A 1 198 ? 11.07840 27.33541 3.50457 1.000 23.54742 218 GLU A O 1
ATOM 3031 N N . GLU A 1 199 ? 12.52689 27.07366 5.20760 1.000 21.56407 219 GLU A N 1
ATOM 3032 C CA . GLU A 1 199 ? 13.60917 26.59834 4.36336 1.000 32.30804 219 GLU A CA 1
ATOM 3033 C C . GLU A 1 199 ? 13.59471 25.09028 4.14995 1.000 25.15446 219 GLU A C 1
ATOM 3034 O O . GLU A 1 199 ? 14.13868 24.61544 3.14564 1.000 23.57256 219 GLU A O 1
ATOM 3063 N N . VAL A 1 201 ? 12.24499 20.82704 5.89751 1.000 17.84261 221 VAL A N 1
ATOM 3064 C CA . VAL A 1 201 ? 11.43735 19.97148 6.75501 1.000 18.77125 221 VAL A CA 1
ATOM 3065 C C . VAL A 1 201 ? 12.33871 19.44230 7.86295 1.000 16.20071 221 VAL A C 1
ATOM 3066 O O . VAL A 1 201 ? 13.44738 18.96689 7.58870 1.000 14.58513 221 VAL A O 1
ATOM 3079 N N . LYS A 1 202 ? 11.86956 19.53895 9.10569 1.000 11.91317 222 LYS A N 1
ATOM 3080 C CA . LYS A 1 202 ? 12.55242 19.01042 10.26946 1.000 12.39322 222 LYS A CA 1
ATOM 3081 C C . LYS A 1 202 ? 11.70249 17.90947 10.89697 1.000 10.97214 222 LYS A C 1
ATOM 3082 O O . LYS A 1 202 ? 10.51593 17.74291 10.58704 1.000 11.19741 222 LYS A O 1
ATOM 3101 N N . THR A 1 203 ? 12.31558 17.14898 11.79408 1.000 15.62298 223 THR A N 1
ATOM 3102 C CA . THR A 1 203 ? 11.61778 16.09616 12.51443 1.000 12.83921 223 THR A CA 1
ATOM 3103 C C . THR A 1 203 ? 11.81562 16.28962 14.01469 1.000 16.69072 223 THR A C 1
ATOM 3104 O O . THR A 1 203 ? 12.91283 16.63956 14.47168 1.000 18.56517 223 THR A O 1
ATOM 3115 N N . ILE A 1 204 ? 10.75222 16.03416 14.77800 1.000 14.48633 224 ILE A N 1
ATOM 3116 C CA . ILE A 1 204 ? 10.74796 16.24615 16.21952 1.000 13.75941 224 ILE A CA 1
ATOM 3117 C C . ILE A 1 204 ? 10.47664 14.92503 16.92570 1.000 12.38960 224 ILE A C 1
ATOM 3118 O O . ILE A 1 204 ? 10.53150 13.85403 16.31033 1.000 13.99386 224 ILE A O 1
ATOM 3134 N N . ASP A 1 205 ? 10.16655 14.99258 18.21987 1.000 14.41127 225 ASP A N 1
ATOM 3135 C CA . ASP A 1 205 ? 9.89316 13.80412 19.03395 1.000 13.21482 225 ASP A CA 1
ATOM 3136 C C . ASP A 1 205 ? 11.14395 12.94242 19.17123 1.000 12.61021 225 ASP A C 1
ATOM 3137 O O . ASP A 1 205 ? 11.07790 11.71357 19.09212 1.000 15.96582 225 ASP A O 1
ATOM 3146 N N . LEU A 1 206 ? 12.29309 13.59620 19.37826 1.000 14.93462 226 LEU A N 1
ATOM 3147 C CA . LEU A 1 206 ? 13.57287 12.91469 19.54639 1.000 13.73972 226 LEU A CA 1
ATOM 3148 C C . LEU A 1 206 ? 14.11933 13.03560 20.96671 1.000 15.28711 226 LEU A C 1
ATOM 3149 O O . LEU A 1 206 ? 15.34074 12.94837 21.16417 1.000 16.63646 226 LEU A O 1
ATOM 3165 N N . ASP A 1 207 ? 13.25087 13.23453 21.95885 1.000 16.90989 227 ASP A N 1
ATOM 3166 C CA . ASP A 1 207 ? 13.73522 13.47755 23.31443 1.000 17.89621 227 ASP A CA 1
ATOM 3167 C C . ASP A 1 207 ? 14.37330 12.23906 23.93774 1.000 16.83806 227 ASP A C 1
ATOM 3168 O O . ASP A 1 207 ? 14.98800 12.34361 24.99931 1.000 15.80767 227 ASP A O 1
ATOM 3177 N N . GLY A 1 208 ? 14.22794 11.07093 23.32621 1.000 17.72121 228 GLY A N 1
ATOM 3178 C CA . GLY A 1 208 ? 14.98270 9.90068 23.70894 1.000 15.54113 228 GLY A CA 1
ATOM 3179 C C . GLY A 1 208 ? 16.23447 9.67532 22.89066 1.000 19.26692 228 GLY A C 1
ATOM 3180 O O . GLY A 1 208 ? 16.89731 8.64691 23.07133 1.000 15.79048 228 GLY A O 1
ATOM 3184 N N . GLY A 1 209 ? 16.57729 10.59214 21.99720 1.000 18.00191 229 GLY A N 1
ATOM 3185 C CA . GLY A 1 209 ? 17.66818 10.37068 21.07342 1.000 16.40871 229 GLY A CA 1
ATOM 3186 C C . GLY A 1 209 ? 17.27320 9.40081 19.97225 1.000 14.09026 229 GLY A C 1
ATOM 3187 O O . GLY A 1 209 ? 16.16267 8.86638 19.92560 1.000 13.67260 229 GLY A O 1
ATOM 3191 N N . PHE A 1 210 ? 18.21200 9.17938 19.06059 1.000 12.94616 230 PHE A N 1
ATOM 3192 C CA . PHE A 1 210 ? 17.97482 8.22171 17.99464 1.000 11.14607 230 PHE A CA 1
ATOM 3193 C C . PHE A 1 210 ? 18.09714 6.79641 18.52547 1.000 10.41428 230 PHE A C 1
ATOM 3194 O O . PHE A 1 210 ? 18.76683 6.53389 19.52578 1.000 11.05936 230 PHE A O 1
ATOM 3211 N N . ARG A 1 211 ? 17.42874 5.87465 17.84399 1.000 9.66475 231 ARG A N 1
ATOM 3212 C CA . ARG A 1 211 ? 17.63722 4.46117 18.09762 1.000 11.65298 231 ARG A CA 1
ATOM 3213 C C . ARG A 1 211 ? 18.89477 3.98628 17.38309 1.000 11.59776 231 ARG A C 1
ATOM 3214 O O . ARG A 1 211 ? 19.34986 4.58566 16.39891 1.000 11.07029 231 ARG A O 1
ATOM 3235 N N . TYR A 1 212 ? 19.46123 2.89537 17.89638 1.000 10.61994 232 TYR A N 1
ATOM 3236 C CA . TYR A 1 212 ? 20.63050 2.26872 17.29791 1.000 11.39563 232 TYR A CA 1
ATOM 3237 C C . TYR A 1 212 ? 20.70802 0.84624 17.82277 1.000 13.98507 232 TYR A C 1
ATOM 3238 O O . TYR A 1 212 ? 20.16409 0.53089 18.88472 1.000 16.66864 232 TYR A O 1
ATOM 3256 N N . ASP A 1 213 ? 21.39879 -0.00743 17.07484 1.000 18.48789 233 ASP A N 1
ATOM 3257 C CA . ASP A 1 213 ? 21.50220 -1.40462 17.46382 1.000 22.40929 233 ASP A CA 1
ATOM 3258 C C . ASP A 1 213 ? 22.48511 -1.56773 18.61973 1.000 18.75366 233 ASP A C 1
ATOM 3259 O O . ASP A 1 213 ? 23.53863 -0.92222 18.65602 1.000 16.42093 233 ASP A O 1
ATOM 3268 N N . LYS A 1 214 ? 22.13494 -2.44623 19.56207 1.000 17.97886 234 LYS A N 1
ATOM 3269 C CA . LYS A 1 214 ? 22.95607 -2.71665 20.73058 1.000 17.94762 234 LYS A CA 1
ATOM 3270 C C . LYS A 1 214 ? 23.49835 -4.13768 20.73251 1.000 15.44504 234 LYS A C 1
ATOM 3271 O O . LYS A 1 214 ? 23.89404 -4.63899 21.78887 1.000 15.69005 234 LYS A O 1
ATOM 3290 N N . GLY A 1 215 ? 23.50286 -4.80094 19.57512 1.000 13.16991 235 GLY A N 1
ATOM 3291 C CA . GLY A 1 215 ? 24.04040 -6.13644 19.46229 1.000 12.20416 235 GLY A CA 1
ATOM 3292 C C . GLY A 1 215 ? 23.09823 -7.25267 19.83835 1.000 12.52012 235 GLY A C 1
ATOM 3293 O O . GLY A 1 215 ? 23.52595 -8.40661 19.87494 1.000 12.88469 235 GLY A O 1
ATOM 3297 N N . ARG A 1 216 ? 21.83792 -6.94979 20.12076 1.000 11.37839 236 ARG A N 1
ATOM 3298 C CA . ARG A 1 216 ? 20.87917 -7.97119 20.50884 1.000 16.56976 236 ARG A CA 1
ATOM 3299 C C . ARG A 1 216 ? 20.41807 -8.74951 19.28386 1.000 16.74802 236 ARG A C 1
ATOM 3300 O O . ARG A 1 216 ? 20.33199 -8.21146 18.17034 1.000 13.77225 236 ARG A O 1
ATOM 3321 N N . VAL A 1 217 ? 20.11359 -10.03142 19.50115 1.000 13.04053 237 VAL A N 1
ATOM 3322 C CA . VAL A 1 217 ? 19.82616 -10.95693 18.41462 1.000 15.55279 237 VAL A CA 1
ATOM 3323 C C . VAL A 1 217 ? 18.43464 -11.57153 18.52425 1.000 13.16439 237 VAL A C 1
ATOM 3324 O O . VAL A 1 217 ? 18.14287 -12.55273 17.84504 1.000 14.35838 237 VAL A O 1
ATOM 3337 N N . ASP A 1 218 ? 17.56911 -11.02051 19.36807 1.000 16.42513 238 ASP A N 1
ATOM 3338 C CA . ASP A 1 218 ? 16.18344 -11.46714 19.36802 1.000 20.32282 238 ASP A CA 1
ATOM 3339 C C . ASP A 1 218 ? 15.50825 -11.02874 18.06632 1.000 18.99435 238 ASP A C 1
ATOM 3340 O O . ASP A 1 218 ? 15.99851 -10.15249 17.34776 1.000 16.42420 238 ASP A O 1
ATOM 3349 N N . GLU A 1 219 ? 14.37369 -11.66011 17.76459 1.000 22.52693 239 GLU A N 1
ATOM 3350 C CA . GLU A 1 219 ? 13.67675 -11.37828 16.51374 1.000 25.22864 239 GLU A CA 1
ATOM 3351 C C . GLU A 1 219 ? 13.30417 -9.90394 16.40976 1.000 20.58995 239 GLU A C 1
ATOM 3352 O O . GLU A 1 219 ? 13.55852 -9.25903 15.38589 1.000 17.64950 239 GLU A O 1
ATOM 3364 N N . LEU A 1 220 ? 12.71938 -9.34619 17.47223 1.000 22.80647 240 LEU A N 1
ATOM 3365 C CA . LEU A 1 220 ? 12.25719 -7.96068 17.42456 1.000 23.05213 240 LEU A CA 1
ATOM 3366 C C . LEU A 1 220 ? 13.40671 -7.00152 17.13605 1.000 18.60626 240 LEU A C 1
ATOM 3367 O O . LEU A 1 220 ? 13.28856 -6.10339 16.29065 1.000 13.72942 240 LEU A O 1
ATOM 3383 N N . SER A 1 221 ? 14.52337 -7.16093 17.84524 1.000 17.85270 241 SER A N 1
ATOM 3384 C CA . SER A 1 221 ? 15.65003 -6.25556 17.64317 1.000 15.10087 241 SER A CA 1
ATOM 3385 C C . SER A 1 221 ? 16.15361 -6.32713 16.20558 1.000 9.52713 241 SER A C 1
ATOM 3386 O O . SER A 1 221 ? 16.43969 -5.29608 15.58870 1.000 8.91287 241 SER A O 1
ATOM 3394 N N . ARG A 1 222 ? 16.26141 -7.53755 15.65554 1.000 17.18558 242 ARG A N 1
ATOM 3395 C CA . ARG A 1 222 ? 16.79179 -7.69371 14.30550 1.000 14.35241 242 ARG A CA 1
ATOM 3396 C C . ARG A 1 222 ? 15.86755 -7.06116 13.26994 1.000 12.34134 242 ARG A C 1
ATOM 3397 O O . ARG A 1 222 ? 16.32979 -6.42476 12.31737 1.000 10.31012 242 ARG A O 1
ATOM 3418 N N . LYS A 1 223 ? 14.55454 -7.21828 13.44135 1.000 12.04120 243 LYS A N 1
ATOM 3419 C CA . LYS A 1 223 ? 13.62157 -6.58312 12.51823 1.000 14.67964 243 LYS A CA 1
ATOM 3420 C C . LYS A 1 223 ? 13.65863 -5.06663 12.66293 1.000 12.71539 243 LYS A C 1
ATOM 3421 O O . LYS A 1 223 ? 13.61412 -4.34381 11.66320 1.000 10.13480 243 LYS A O 1
ATOM 3440 N N . SER A 1 224 ? 13.76092 -4.56982 13.89667 1.000 10.65080 244 SER A N 1
ATOM 3441 C CA . SER A 1 224 ? 13.82235 -3.12610 14.11352 1.000 14.72256 244 SER A CA 1
ATOM 3442 C C . SER A 1 224 ? 15.04179 -2.51757 13.43687 1.000 10.19771 244 SER A C 1
ATOM 3443 O O . SER A 1 224 ? 14.96433 -1.41213 12.88138 1.000 14.28647 244 SER A O 1
ATOM 3451 N N . LEU A 1 225 ? 16.17880 -3.22612 13.46706 1.000 10.42056 245 LEU A N 1
ATOM 3452 C CA . LEU A 1 225 ? 17.36993 -2.72727 12.79044 1.000 10.96318 245 LEU A CA 1
ATOM 3453 C C . LEU A 1 225 ? 17.15078 -2.64602 11.28328 1.000 11.77417 245 LEU A C 1
ATOM 3454 O O . LEU A 1 225 ? 17.54301 -1.66462 10.63993 1.000 9.89023 245 LEU A O 1
ATOM 3470 N N . VAL A 1 226 ? 16.52632 -3.66903 10.69926 1.000 13.18152 246 VAL A N 1
ATOM 3471 C CA . VAL A 1 226 ? 16.26948 -3.65712 9.26121 1.000 12.49356 246 VAL A CA 1
ATOM 3472 C C . VAL A 1 226 ? 15.31612 -2.52316 8.90329 1.000 13.26747 246 VAL A C 1
ATOM 3473 O O . VAL A 1 226 ? 15.54266 -1.77167 7.94271 1.000 14.88529 246 VAL A O 1
ATOM 3486 N N . TYR A 1 227 ? 14.23745 -2.37630 9.67843 1.000 9.73776 247 TYR A N 1
ATOM 3487 C CA . TYR A 1 227 ? 13.27104 -1.31791 9.39608 1.000 12.22403 247 TYR A CA 1
ATOM 3488 C C . TYR A 1 227 ? 13.90288 0.06081 9.57971 1.000 13.39231 247 TYR A C 1
ATOM 3489 O O . TYR A 1 227 ? 13.59978 1.00482 8.83450 1.000 12.66333 247 TYR A O 1
ATOM 3507 N N . GLY A 1 228 ? 14.79566 0.19387 10.55829 1.000 11.68075 248 GLY A N 1
ATOM 3508 C CA . GLY A 1 228 ? 15.42115 1.48227 10.80182 1.000 13.33991 248 GLY A CA 1
ATOM 3509 C C . GLY A 1 228 ? 16.35656 1.90184 9.68544 1.000 13.63120 248 GLY A C 1
ATOM 3510 O O . GLY A 1 228 ? 16.36229 3.06618 9.28431 1.000 15.28887 248 GLY A O 1
ATOM 3514 N N . LYS A 1 229 ? 17.15429 0.96029 9.16367 1.000 12.32466 249 LYS A N 1
ATOM 3515 C CA . LYS A 1 229 ? 18.09003 1.29594 8.09822 1.000 15.72729 249 LYS A CA 1
ATOM 3516 C C . LYS A 1 229 ? 17.37403 1.70118 6.81479 1.000 17.38412 249 LYS A C 1
ATOM 3517 O O . LYS A 1 229 ? 17.93922 2.45455 6.01203 1.000 9.98850 249 LYS A O 1
ATOM 3536 N N . ASP A 1 230 ? 16.14832 1.21348 6.59870 1.000 11.44821 250 ASP A N 1
ATOM 3537 C CA . ASP A 1 230 ? 15.34873 1.56876 5.43307 1.000 10.55848 250 ASP A CA 1
ATOM 3538 C C . ASP A 1 230 ? 14.26949 2.58632 5.76977 1.000 9.94968 250 ASP A C 1
ATOM 3539 O O . ASP A 1 230 ? 13.38692 2.83965 4.94713 1.000 11.26301 250 ASP A O 1
ATOM 3548 N N . GLN A 1 231 ? 14.31974 3.16415 6.96736 1.000 10.29474 251 GLN A N 1
ATOM 3549 C CA . GLN A 1 231 ? 13.31813 4.13335 7.39660 1.000 12.03030 251 GLN A CA 1
ATOM 3550 C C . GLN A 1 231 ? 13.11132 5.21507 6.34897 1.000 9.72505 251 GLN A C 1
ATOM 3551 O O . GLN A 1 231 ? 11.97317 5.51840 5.96424 1.000 9.63203 251 GLN A O 1
ATOM 3565 N N . TRP A 1 232 ? 14.20980 5.81660 5.88814 1.000 10.30792 252 TRP A N 1
ATOM 3566 C CA . TRP A 1 232 ? 14.13378 6.90172 4.91595 1.000 19.08689 252 TRP A CA 1
ATOM 3567 C C . TRP A 1 232 ? 13.29623 6.51166 3.70377 1.000 15.25807 252 TRP A C 1
ATOM 3568 O O . TRP A 1 232 ? 12.57147 7.34521 3.14127 1.000 9.79338 252 TRP A O 1
ATOM 3589 N N . LEU A 1 233 ? 13.38943 5.24880 3.27919 1.000 13.55921 253 LEU A N 1
ATOM 3590 C CA . LEU A 1 233 ? 12.66062 4.81044 2.09481 1.000 9.24845 253 LEU A CA 1
ATOM 3591 C C . LEU A 1 233 ? 11.16464 4.76204 2.35532 1.000 8.71976 253 LEU A C 1
ATOM 3592 O O . LEU A 1 233 ? 10.36492 5.10717 1.46698 1.000 8.78405 253 LEU A O 1
ATOM 3608 N N . TYR A 1 234 ? 10.76427 4.33564 3.56086 1.000 9.32325 254 TYR A N 1
ATOM 3609 C CA . TYR A 1 234 ? 9.34043 4.25799 3.87856 1.000 9.10064 254 TYR A CA 1
ATOM 3610 C C . TYR A 1 234 ? 8.69994 5.64273 3.85286 1.000 9.30013 254 TYR A C 1
ATOM 3611 O O . TYR A 1 234 ? 7.59514 5.82116 3.32163 1.000 12.13508 254 TYR A O 1
ATOM 3629 N N . VAL A 1 235 ? 9.38038 6.63651 4.43365 1.000 9.84412 255 VAL A N 1
ATOM 3630 C CA . VAL A 1 235 ? 8.84654 7.99459 4.45599 1.000 11.21105 255 VAL A CA 1
ATOM 3631 C C . VAL A 1 235 ? 8.65056 8.50844 3.03458 1.000 11.05954 255 VAL A C 1
ATOM 3632 O O . VAL A 1 235 ? 7.58297 9.03165 2.68038 1.000 10.83648 255 VAL A O 1
ATOM 3645 N N . TYR A 1 236 ? 9.67525 8.35785 2.19246 1.000 9.56688 256 TYR A N 1
ATOM 3646 C CA . TYR A 1 236 ? 9.59426 8.91613 0.84799 1.000 11.07663 256 TYR A CA 1
ATOM 3647 C C . TYR A 1 236 ? 8.49408 8.24894 0.02862 1.000 10.09337 256 TYR A C 1
ATOM 3648 O O . TYR A 1 236 ? 7.70993 8.92478 -0.64603 1.000 10.73694 256 TYR A O 1
ATOM 3666 N N . ASN A 1 237 ? 8.43346 6.91539 0.06400 1.000 12.49786 257 ASN A N 1
ATOM 3667 C CA . ASN A 1 237 ? 7.45436 6.19934 -0.75224 1.000 12.37332 257 ASN A CA 1
ATOM 3668 C C . ASN A 1 237 ? 6.03236 6.42382 -0.25674 1.000 12.99149 257 ASN A C 1
ATOM 3669 O O . ASN A 1 237 ? 5.10076 6.41938 -1.05898 1.000 16.18117 257 ASN A O 1
ATOM 3680 N N . PHE A 1 238 ? 5.84501 6.61600 1.05169 1.000 12.42089 258 PHE A N 1
ATOM 3681 C CA . PHE A 1 238 ? 4.51193 6.92583 1.55765 1.000 13.53644 258 PHE A CA 1
ATOM 3682 C C . PHE A 1 238 ? 4.01533 8.25303 0.99964 1.000 12.33950 258 PHE A C 1
ATOM 3683 O O . PHE A 1 238 ? 2.83432 8.38784 0.65836 1.000 12.12860 258 PHE A O 1
ATOM 3700 N N . ILE A 1 239 ? 4.91328 9.24473 0.88654 1.000 12.85565 259 ILE A N 1
ATOM 3701 C CA . ILE A 1 239 ? 4.50885 10.57295 0.43374 1.000 13.96760 259 ILE A CA 1
ATOM 3702 C C . ILE A 1 239 ? 4.47420 10.63524 -1.08950 1.000 13.14926 259 ILE A C 1
ATOM 3703 O O . ILE A 1 239 ? 3.59334 11.27463 -1.67628 1.000 17.13664 259 ILE A O 1
ATOM 3719 N N . TYR A 1 240 ? 5.45160 10.02276 -1.75875 1.000 18.08682 260 TYR A N 1
ATOM 3720 C CA . TYR A 1 240 ? 5.56140 10.05175 -3.22126 1.000 17.75854 260 TYR A CA 1
ATOM 3721 C C . TYR A 1 240 ? 5.64961 8.62179 -3.72556 1.000 15.25652 260 TYR A C 1
ATOM 3722 O O . TYR A 1 240 ? 6.67739 8.19567 -4.26141 1.000 15.44104 260 TYR A O 1
ATOM 3740 N N . PRO A 1 241 ? 4.57825 7.85352 -3.57432 1.000 13.40591 261 PRO A N 1
ATOM 3741 C CA . PRO A 1 241 ? 4.59109 6.44667 -4.02313 1.000 13.48198 261 PRO A CA 1
ATOM 3742 C C . PRO A 1 241 ? 4.84026 6.35688 -5.51741 1.000 13.87796 261 PRO A C 1
ATOM 3743 O O . PRO A 1 241 ? 4.61984 7.33304 -6.25223 1.000 15.04718 261 PRO A O 1
ATOM 3754 N N . PRO A 1 242 ? 5.30608 5.21097 -6.00240 1.000 15.54461 262 PRO A N 1
ATOM 3755 C CA . PRO A 1 242 ? 5.47342 5.04649 -7.45221 1.000 19.15429 262 PRO A CA 1
ATOM 3756 C C . PRO A 1 242 ? 4.13377 5.09861 -8.17486 1.000 20.44313 262 PRO A C 1
ATOM 3757 O O . PRO A 1 242 ? 3.08656 4.75879 -7.62331 1.000 19.52324 262 PRO A O 1
ATOM 3768 N N . THR A 1 243 ? 4.18342 5.52446 -9.43380 1.000 28.05557 263 THR A N 1
ATOM 3769 C CA . THR A 1 243 ? 3.00253 5.70626 -10.26478 1.000 34.10800 263 THR A CA 1
ATOM 3770 C C . THR A 1 243 ? 3.18816 4.96366 -11.57864 1.000 41.29810 263 THR A C 1
ATOM 3771 O O . THR A 1 243 ? 4.26595 5.00577 -12.17938 1.000 46.90156 263 THR A O 1
ATOM 3782 N N . ASP A 1 244 ? 2.13397 4.28807 -12.02196 1.000 28.84401 264 ASP A N 1
ATOM 3783 C CA . ASP A 1 244 ? 2.17255 3.51546 -13.24856 1.000 35.20133 264 ASP A CA 1
ATOM 3784 C C . ASP A 1 244 ? 1.54411 4.31629 -14.39026 1.000 34.99589 264 ASP A C 1
ATOM 3785 O O . ASP A 1 244 ? 1.23580 5.50358 -14.25730 1.000 35.02937 264 ASP A O 1
ATOM 3794 N N . GLU A 1 245 ? 1.33539 3.65230 -15.52828 1.000 57.57043 265 GLU A N 1
ATOM 3795 C CA . GLU A 1 245 ? 0.81421 4.34297 -16.70386 1.000 63.52335 265 GLU A CA 1
ATOM 3796 C C . GLU A 1 245 ? -0.54629 4.97177 -16.42935 1.000 63.19172 265 GLU A C 1
ATOM 3797 O O . GLU A 1 245 ? -0.85248 6.05436 -16.94677 1.000 65.07457 265 GLU A O 1
ATOM 3809 N N . GLU A 1 246 ? -1.37439 4.31200 -15.62120 1.000 44.97536 266 GLU A N 1
ATOM 3810 C CA . GLU A 1 246 ? -2.72379 4.78580 -15.34353 1.000 50.42623 266 GLU A CA 1
ATOM 3811 C C . GLU A 1 246 ? -2.77032 5.86463 -14.26581 1.000 50.52555 266 GLU A C 1
ATOM 3812 O O . GLU A 1 246 ? -3.86438 6.21391 -13.80772 1.000 55.55853 266 GLU A O 1
ATOM 3824 N N . ASP A 1 247 ? -1.62003 6.39558 -13.85263 1.000 54.15420 267 ASP A N 1
ATOM 3825 C CA . ASP A 1 247 ? -1.55234 7.37330 -12.76880 1.000 48.75384 267 ASP A CA 1
ATOM 3826 C C . ASP A 1 247 ? -2.08612 6.78936 -11.46138 1.000 44.18880 267 ASP A C 1
ATOM 3827 O O . ASP A 1 247 ? -2.65491 7.50081 -10.62945 1.000 47.05274 267 ASP A O 1
ATOM 3836 N N . HIS A 1 248 ? -1.90101 5.48794 -11.26846 1.000 36.23546 268 HIS A N 1
ATOM 3837 C CA . HIS A 1 248 ? -2.38537 4.78037 -10.08849 1.000 32.48893 268 HIS A CA 1
ATOM 3838 C C . HIS A 1 248 ? -1.20785 4.35730 -9.22262 1.000 26.74760 268 HIS A C 1
ATOM 3839 O O . HIS A 1 248 ? -0.22052 3.81737 -9.73107 1.000 23.27013 268 HIS A O 1
ATOM 3853 N N . ARG A 1 249 ? -1.32219 4.60754 -7.92038 1.000 24.29813 269 ARG A N 1
ATOM 3854 C CA . ARG A 1 249 ? -0.20199 4.43585 -7.01260 1.000 23.75266 269 ARG A CA 1
ATOM 3855 C C . ARG A 1 249 ? 0.09391 2.95924 -6.78452 1.000 20.75772 269 ARG A C 1
ATOM 3856 O O . ARG A 1 249 ? -0.80655 2.14467 -6.56918 1.000 18.18719 269 ARG A O 1
ATOM 3877 N N . ILE A 1 250 ? 1.37847 2.61993 -6.83892 1.000 16.52751 270 ILE A N 1
ATOM 3878 C CA . ILE A 1 250 ? 1.84627 1.25215 -6.66556 1.000 19.53384 270 ILE A CA 1
ATOM 3879 C C . ILE A 1 250 ? 2.08112 0.99445 -5.18445 1.000 14.44064 270 ILE A C 1
ATOM 3880 O O . ILE A 1 250 ? 2.59716 1.85555 -4.46301 1.000 13.42387 270 ILE A O 1
ATOM 3896 N N . ASP A 1 251 ? 1.72140 -0.20431 -4.72669 1.000 14.97187 271 ASP A N 1
ATOM 3897 C CA . ASP A 1 251 ? 1.95332 -0.58301 -3.33523 1.000 15.02087 271 ASP A CA 1
ATOM 3898 C C . ASP A 1 251 ? 3.39543 -1.05954 -3.21383 1.000 13.82144 271 ASP A C 1
ATOM 3899 O O . ASP A 1 251 ? 3.69391 -2.25145 -3.32766 1.000 13.21556 271 ASP A O 1
ATOM 3908 N N . TRP A 1 252 ? 4.29564 -0.10389 -2.97602 1.000 12.87709 272 TRP A N 1
ATOM 3909 C CA . TRP A 1 252 ? 5.71110 -0.39883 -2.78106 1.000 12.94531 272 TRP A CA 1
ATOM 3910 C C . TRP A 1 252 ? 5.96764 -1.36908 -1.63669 1.000 11.14383 272 TRP A C 1
ATOM 3911 O O . TRP A 1 252 ? 7.04668 -1.96986 -1.57408 1.000 11.01352 272 TRP A O 1
ATOM 3932 N N . ARG A 1 253 ? 5.00501 -1.54270 -0.73038 1.000 12.88999 273 ARG A N 1
ATOM 3933 C CA . ARG A 1 253 ? 5.24765 -2.39385 0.43065 1.000 11.55545 273 ARG A CA 1
ATOM 3934 C C . ARG A 1 253 ? 5.32708 -3.86421 0.05291 1.000 11.12657 273 ARG A C 1
ATOM 3935 O O . ARG A 1 253 ? 6.00057 -4.63701 0.73834 1.000 13.67578 273 ARG A O 1
ATOM 3956 N N . VAL A 1 254 ? 4.63940 -4.27404 -1.00697 1.000 13.95679 274 VAL A N 1
ATOM 3957 C CA . VAL A 1 254 ? 4.53723 -5.68904 -1.36015 1.000 14.40273 274 VAL A CA 1
ATOM 3958 C C . VAL A 1 254 ? 5.90657 -6.24538 -1.74515 1.000 15.60995 274 VAL A C 1
ATOM 3959 O O . VAL A 1 254 ? 6.34169 -7.25642 -1.17213 1.000 16.82675 274 VAL A O 1
ATOM 3972 N N . PRO A 1 255 ? 6.61272 -5.65564 -2.70886 1.000 17.82887 275 PRO A N 1
ATOM 3973 C CA . PRO A 1 255 ? 7.94021 -6.19637 -3.04994 1.000 17.36373 275 PRO A CA 1
ATOM 3974 C C . PRO A 1 255 ? 8.93456 -6.07635 -1.91110 1.000 18.36558 275 PRO A C 1
ATOM 3975 O O . PRO A 1 255 ? 9.77976 -6.96830 -1.74449 1.000 20.25593 275 PRO A O 1
ATOM 3986 N N . ILE A 1 256 ? 8.85291 -5.00669 -1.11669 1.000 11.61297 276 ILE A N 1
ATOM 3987 C CA . ILE A 1 256 ? 9.80255 -4.81625 -0.02659 1.000 13.82870 276 ILE A CA 1
ATOM 3988 C C . ILE A 1 256 ? 9.59674 -5.87421 1.05184 1.000 14.56486 276 ILE A C 1
ATOM 3989 O O . ILE A 1 256 ? 10.55587 -6.48364 1.54106 1.000 11.43907 276 ILE A O 1
ATOM 4005 N N . GLU A 1 257 ? 8.34388 -6.09974 1.44598 1.000 14.19386 277 GLU A N 1
ATOM 4006 C CA . GLU A 1 257 ? 8.05793 -7.11280 2.45566 1.000 16.30319 277 GLU A CA 1
ATOM 4007 C C . GLU A 1 257 ? 8.50440 -8.48943 1.98900 1.000 16.02432 277 GLU A C 1
ATOM 4008 O O . GLU A 1 257 ? 9.12563 -9.23954 2.74654 1.000 17.35837 277 GLU A O 1
ATOM 4020 N N . LYS A 1 258 ? 8.18824 -8.84330 0.74056 1.000 14.89670 278 LYS A N 1
ATOM 4021 C CA . LYS A 1 258 ? 8.61851 -10.13033 0.21337 1.000 19.21204 278 LYS A CA 1
ATOM 4022 C C . LYS A 1 258 ? 10.13587 -10.23124 0.20449 1.000 16.86161 278 LYS A C 1
ATOM 4023 O O . LYS A 1 258 ? 10.68384 -11.32223 0.37192 1.000 17.20945 278 LYS A O 1
ATOM 4042 N N . TRP A 1 259 ? 10.82665 -9.10794 -0.00235 1.000 17.36296 279 TRP A N 1
ATOM 4043 C CA . TRP A 1 259 ? 12.28378 -9.11876 0.00350 1.000 16.98750 279 TRP A CA 1
ATOM 4044 C C . TRP A 1 259 ? 12.81333 -9.41669 1.40056 1.000 14.76776 279 TRP A C 1
ATOM 4045 O O . TRP A 1 259 ? 13.69865 -10.26427 1.56931 1.000 15.82852 279 TRP A O 1
ATOM 4066 N N . TYR A 1 260 ? 12.28546 -8.72024 2.41480 1.000 14.31071 280 TYR A N 1
ATOM 4067 C CA . TYR A 1 260 ? 12.72029 -8.96163 3.78807 1.000 16.64248 280 TYR A CA 1
ATOM 4068 C C . TYR A 1 260 ? 12.51582 -10.42668 4.16456 1.000 19.04258 280 TYR A C 1
ATOM 4069 O O . TYR A 1 260 ? 13.39958 -11.06715 4.74698 1.000 20.54002 280 TYR A O 1
ATOM 4087 N N . GLU A 1 261 ? 11.34489 -10.97819 3.83133 1.000 18.95952 281 GLU A N 1
ATOM 4088 C CA . GLU A 1 261 ? 11.04354 -12.35300 4.21051 1.000 27.44142 281 GLU A CA 1
ATOM 4089 C C . GLU A 1 261 ? 12.03288 -13.32723 3.59863 1.000 17.95840 281 GLU A C 1
ATOM 4090 O O . GLU A 1 261 ? 12.30604 -14.38419 4.18456 1.000 19.39912 281 GLU A O 1
ATOM 4102 N N . ASN A 1 262 ? 12.58202 -12.99707 2.42540 1.000 17.66732 282 ASN A N 1
ATOM 4103 C CA . ASN A 1 262 ? 13.46469 -13.91001 1.70381 1.000 19.06013 282 ASN A CA 1
ATOM 4104 C C . ASN A 1 262 ? 14.92499 -13.49003 1.74188 1.000 19.22078 282 ASN A C 1
ATOM 4105 O O . ASN A 1 262 ? 15.77700 -14.21979 1.22547 1.000 20.60154 282 ASN A O 1
ATOM 4116 N N . ASN A 1 263 ? 15.24347 -12.34229 2.34943 1.000 18.09076 283 ASN A N 1
ATOM 4117 C CA . ASN A 1 263 ? 16.63263 -11.89009 2.55069 1.000 20.38824 283 ASN A CA 1
ATOM 4118 C C . ASN A 1 263 ? 16.75339 -11.50790 4.02918 1.000 21.92040 283 ASN A C 1
ATOM 4119 O O . ASN A 1 263 ? 16.68126 -10.32623 4.38349 1.000 20.25483 283 ASN A O 1
ATOM 4130 N N . ARG A 1 264 ? 16.90931 -12.51528 4.88931 1.000 24.22366 284 ARG A N 1
ATOM 4131 C CA . ARG A 1 264 ? 16.81948 -12.29161 6.32552 1.000 31.25983 284 ARG A CA 1
ATOM 4132 C C . ARG A 1 264 ? 17.98808 -11.45639 6.83351 1.000 31.72955 284 ARG A C 1
ATOM 4133 O O . ARG A 1 264 ? 19.12812 -11.61875 6.39120 1.000 21.08995 284 ARG A O 1
ATOM 4154 N N . ASP A 1 265 ? 17.69629 -10.57829 7.79428 1.000 31.93862 285 ASP A N 1
ATOM 4155 C CA . ASP A 1 265 ? 18.71255 -9.75861 8.45724 1.000 29.47209 285 ASP A CA 1
ATOM 4156 C C . ASP A 1 265 ? 19.47976 -8.90087 7.45427 1.000 26.40049 285 ASP A C 1
ATOM 4157 O O . ASP A 1 265 ? 20.68950 -8.70205 7.57754 1.000 28.90064 285 ASP A O 1
ATOM 4166 N N . GLU A 1 266 ? 18.77072 -8.39048 6.45426 1.000 23.79476 286 GLU A N 1
ATOM 4167 C CA . GLU A 1 266 ? 19.35627 -7.52329 5.44609 1.000 24.94294 286 GLU A CA 1
ATOM 4168 C C . GLU A 1 266 ? 18.39136 -6.38575 5.14033 1.000 22.38351 286 GLU A C 1
ATOM 4169 O O . GLU A 1 266 ? 17.16702 -6.55790 5.17311 1.000 19.23837 286 GLU A O 1
ATOM 4181 N N . SER A 1 267 ? 18.95751 -5.22325 4.83209 1.000 24.50472 287 SER A N 1
ATOM 4182 C CA . SER A 1 267 ? 18.19515 -4.03441 4.48956 1.000 21.68739 287 SER A CA 1
ATOM 4183 C C . SER A 1 267 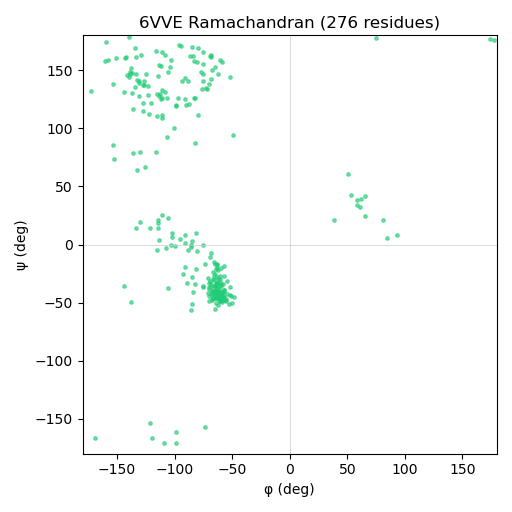? 18.41161 -3.69320 3.02130 1.000 20.70974 287 SER A C 1
ATOM 4184 O O . SER A 1 267 ? 19.44177 -4.03360 2.43138 1.000 18.58334 287 SER A O 1
ATOM 4192 N N . LEU A 1 268 ? 17.42046 -3.02402 2.43151 1.000 18.95921 288 LEU A N 1
ATOM 4193 C CA . LEU A 1 268 ? 17.53777 -2.61081 1.04297 1.000 17.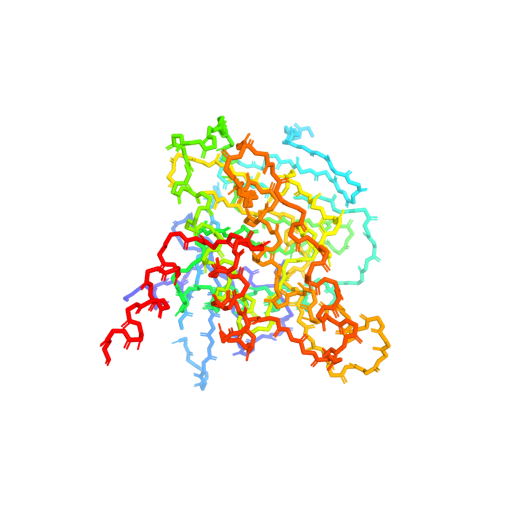87799 288 LEU A CA 1
ATOM 4194 C C . LEU A 1 268 ? 18.67713 -1.62239 0.85660 1.000 19.34103 288 LEU A C 1
ATOM 4195 O O . LEU A 1 268 ? 19.33886 -1.62837 -0.19024 1.000 18.08635 288 LEU A O 1
ATOM 4211 N N . SER A 1 269 ? 18.93078 -0.77720 1.86132 1.000 16.58737 289 SER A N 1
ATOM 4212 C CA . SER A 1 269 ? 19.96677 0.24543 1.72815 1.000 19.76008 289 SER A CA 1
ATOM 4213 C C . SER A 1 269 ? 21.35678 -0.36464 1.62034 1.000 20.50476 289 SER A C 1
ATOM 4214 O O . SER A 1 269 ? 22.23478 0.21334 0.96671 1.000 20.71235 289 SER A O 1
ATOM 4222 N N . ASP A 1 270 ? 21.57754 -1.52395 2.23955 1.000 25.25648 290 ASP A N 1
ATOM 4223 C CA . ASP A 1 270 ? 22.84713 -2.22743 2.11681 1.000 29.60453 290 ASP A CA 1
ATOM 4224 C C . ASP A 1 270 ? 23.01120 -2.91723 0.76648 1.000 31.79804 290 ASP A C 1
ATOM 4225 O O . ASP A 1 270 ? 24.04643 -3.55362 0.53521 1.000 30.99589 290 ASP A O 1
ATOM 4234 N N . ASN A 1 271 ? 22.02206 -2.81715 -0.11950 1.000 25.23903 291 ASN A N 1
ATOM 4235 C CA . ASN A 1 271 ? 22.05794 -3.47631 -1.42533 1.000 31.90194 291 ASN A CA 1
ATOM 4236 C C . ASN A 1 271 ? 21.57105 -2.49080 -2.47622 1.000 29.87238 291 ASN A C 1
ATOM 4237 O O . ASN A 1 271 ? 20.41840 -2.54608 -2.92187 1.000 25.83469 291 ASN A O 1
ATOM 4248 N N . PRO A 1 272 ? 22.42945 -1.55967 -2.89441 1.000 41.05754 292 PRO A N 1
ATOM 4249 C CA . PRO A 1 272 ? 22.00635 -0.58888 -3.92187 1.000 37.60127 292 PRO A CA 1
ATOM 4250 C C . PRO A 1 272 ? 21.47145 -1.24451 -5.18588 1.000 35.90523 292 PRO A C 1
ATOM 4251 O O . PRO A 1 272 ? 20.59189 -0.67200 -5.84955 1.000 30.57873 292 PRO A O 1
ATOM 4262 N N . HIS A 1 273 ? 21.97316 -2.43291 -5.54550 1.000 38.18113 293 HIS A N 1
ATOM 4263 C CA . HIS A 1 273 ? 21.45477 -3.10554 -6.73299 1.000 38.36842 293 HIS A CA 1
ATOM 4264 C C . HIS A 1 273 ? 19.97794 -3.46141 -6.56729 1.000 35.40804 293 HIS A C 1
ATOM 4265 O O . HIS A 1 273 ? 19.22505 -3.46549 -7.54750 1.000 35.08465 293 HIS A O 1
ATOM 4279 N N . THR A 1 274 ? 19.55004 -3.77426 -5.34501 1.000 20.62985 294 THR A N 1
ATOM 4280 C CA . THR A 1 274 ? 18.13483 -4.02105 -5.10133 1.000 20.95474 294 THR A CA 1
ATOM 4281 C C . THR A 1 274 ? 17.32719 -2.74287 -5.29314 1.000 18.02780 294 THR A C 1
ATOM 4282 O O . THR A 1 274 ? 16.28119 -2.75314 -5.94487 1.000 15.79440 294 THR A O 1
ATOM 4293 N N . LEU A 1 275 ? 17.79823 -1.63073 -4.72571 1.000 24.64842 295 LEU A N 1
ATOM 4294 C CA . LEU A 1 275 ? 17.08714 -0.36457 -4.86397 1.000 22.51670 295 LEU A CA 1
ATOM 4295 C C . LEU A 1 275 ? 16.96895 0.03014 -6.33151 1.000 21.53936 295 LEU A C 1
ATOM 4296 O O . LEU A 1 275 ? 15.89462 0.43283 -6.79802 1.000 19.04175 295 LEU A O 1
ATOM 4312 N N . LEU A 1 276 ? 18.06848 -0.08556 -7.08087 1.000 17.69732 296 LEU A N 1
ATOM 4313 C CA . LEU A 1 276 ? 18.03672 0.28931 -8.490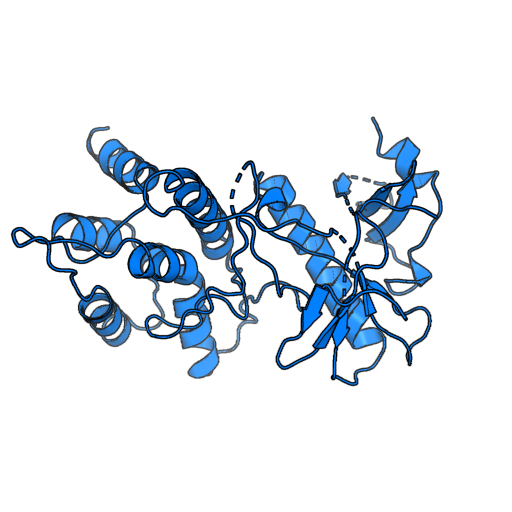72 1.000 19.93924 296 LEU A CA 1
ATOM 4314 C C . LEU A 1 276 ? 17.14012 -0.64641 -9.28762 1.000 19.47689 296 LEU A C 1
ATOM 4315 O O . LEU A 1 276 ? 16.41727 -0.20115 -10.18323 1.000 20.05926 296 LEU A O 1
ATOM 4331 N N . ARG A 1 277 ? 17.18864 -1.94755 -8.99180 1.000 23.90857 297 ARG A N 1
ATOM 4332 C CA . ARG A 1 277 ? 16.33004 -2.90136 -9.69066 1.000 24.28398 297 ARG A CA 1
ATOM 4333 C C . ARG A 1 277 ? 14.85727 -2.59983 -9.42806 1.000 18.59859 297 ARG A C 1
ATOM 4334 O O . ARG A 1 277 ? 14.05887 -2.47594 -10.36357 1.000 19.38783 297 ARG A O 1
ATOM 4355 N N . PHE A 1 278 ? 14.47917 -2.48675 -8.15258 1.000 16.88310 298 PHE A N 1
ATOM 4356 C CA . PHE A 1 278 ? 13.09593 -2.16265 -7.82051 1.000 18.20623 298 PHE A CA 1
ATOM 4357 C C . PHE A 1 278 ? 12.69043 -0.81265 -8.41222 1.000 17.02886 298 PHE A C 1
ATOM 4358 O O . PHE A 1 278 ? 11.56683 -0.65182 -8.90241 1.000 16.35660 298 PHE A O 1
ATOM 4375 N N . TYR A 1 279 ? 13.58777 0.17590 -8.36433 1.000 16.48010 299 TYR A N 1
ATOM 4376 C CA . TYR A 1 279 ? 13.28220 1.47535 -8.95941 1.000 16.79727 299 TYR A CA 1
ATOM 4377 C C . TYR A 1 279 ? 13.09923 1.35679 -10.46804 1.000 18.68583 299 TYR A C 1
ATOM 4378 O O . TYR A 1 279 ? 12.16703 1.94261 -11.04100 1.000 19.22269 299 TYR A O 1
ATOM 4396 N N . HIS A 1 280 ? 13.97781 0.59219 -11.12866 1.000 19.96341 300 HIS A N 1
ATOM 4397 C CA . HIS A 1 280 ? 13.87280 0.41706 -12.57188 1.000 26.89967 300 HIS A CA 1
ATOM 4398 C C . HIS A 1 280 ? 12.58365 -0.29281 -12.95611 1.000 25.83812 300 HIS A C 1
ATOM 4399 O O . HIS A 1 280 ? 12.02423 -0.02321 -14.02112 1.000 23.89083 300 HIS A O 1
ATOM 4413 N N . GLU A 1 281 ? 12.10127 -1.20119 -12.11016 1.000 20.94709 301 GLU A N 1
ATOM 4414 C CA . GLU A 1 281 ? 10.87647 -1.93383 -12.39018 1.000 24.93542 301 GLU A CA 1
ATOM 4415 C C . GLU A 1 281 ? 9.61660 -1.14325 -12.05975 1.000 20.55351 301 GLU A C 1
ATOM 4416 O O . GLU A 1 281 ? 8.51473 -1.61833 -12.34994 1.000 21.14765 301 GLU A O 1
ATOM 4428 N N . GLY A 1 282 ? 9.74412 0.03502 -11.45979 1.000 22.07148 302 GLY A N 1
ATOM 4429 C CA . GLY A 1 282 ? 8.58299 0.79601 -11.05618 1.000 22.29969 302 GLY A CA 1
ATOM 4430 C C . GLY A 1 282 ? 7.96042 0.35238 -9.75578 1.000 21.83363 302 GLY A C 1
ATOM 4431 O O . GLY A 1 282 ? 6.78858 0.66383 -9.50699 1.000 21.03310 302 GLY A O 1
ATOM 4435 N N . LEU A 1 283 ? 8.71475 -0.35598 -8.90902 1.000 22.69073 303 LEU A N 1
ATOM 4436 C CA . LEU A 1 283 ? 8.18215 -0.89361 -7.66653 1.000 20.74631 303 LEU A CA 1
ATOM 4437 C C . LEU A 1 283 ? 8.31344 0.07129 -6.49706 1.000 21.08939 303 LEU A C 1
ATOM 4438 O O . LEU A 1 283 ? 7.46696 0.05934 -5.59728 1.000 20.42365 303 LEU A O 1
ATOM 4454 N N . ILE A 1 284 ? 9.36548 0.88383 -6.47583 1.000 16.94086 304 ILE A N 1
ATOM 4455 C CA . ILE A 1 284 ? 9.60932 1.83883 -5.41090 1.000 13.75397 304 ILE A CA 1
ATOM 4456 C C . ILE A 1 284 ? 9.96702 3.18200 -6.03578 1.000 14.67894 304 ILE A C 1
ATOM 4457 O O . ILE A 1 284 ? 10.35014 3.27715 -7.20487 1.000 15.26855 304 ILE A O 1
ATOM 4473 N N . SER A 1 285 ? 9.84473 4.22429 -5.23035 1.000 15.82958 305 SER A N 1
ATOM 4474 C CA . SER A 1 285 ? 10.28633 5.56445 -5.58642 1.000 19.34811 305 SER A CA 1
ATOM 4475 C C . SER A 1 285 ? 11.59739 5.87381 -4.87398 1.000 16.77099 305 SER A C 1
ATOM 4476 O O . SER A 1 285 ? 11.93761 5.27259 -3.85052 1.000 16.26342 305 SER A O 1
ATOM 4484 N N . LEU A 1 286 ? 12.32654 6.83798 -5.41799 1.000 16.40545 306 LEU A N 1
ATOM 4485 C CA . LEU A 1 286 ? 13.57995 7.28578 -4.83504 1.000 17.56328 306 LEU A CA 1
ATOM 4486 C C . LEU A 1 286 ? 13.66447 8.80238 -4.97887 1.000 19.29885 306 LEU A C 1
ATOM 4487 O O . LEU A 1 286 ? 13.18724 9.35072 -5.97475 1.000 15.83220 306 LEU A O 1
ATOM 4503 N N . PRO A 1 287 ? 14.26357 9.48330 -4.00279 1.000 20.85453 307 PRO A N 1
ATOM 4504 C CA . PRO A 1 287 ? 14.52599 10.92089 -4.18391 1.000 22.79700 307 PRO A CA 1
ATOM 4505 C C . PRO A 1 287 ? 15.25531 11.15672 -5.49451 1.000 17.64752 307 PRO A C 1
ATOM 4506 O O . PRO A 1 287 ? 16.09008 10.35327 -5.91431 1.000 22.58113 307 PRO A O 1
ATOM 4517 N N . LYS A 1 288 ? 14.93039 12.27426 -6.14617 1.000 18.93898 308 LYS A N 1
ATOM 4518 C CA . LYS A 1 288 ? 15.46705 12.53473 -7.47683 1.000 20.92721 308 LYS A CA 1
ATOM 4519 C C . LYS A 1 288 ? 16.98908 12.45121 -7.49718 1.000 21.98464 308 LYS A C 1
ATOM 4520 O O . LYS A 1 288 ? 17.57025 11.86891 -8.41792 1.000 23.06906 308 LYS A O 1
ATOM 4539 N N . LYS A 1 289 ? 17.65125 13.01688 -6.48480 1.000 24.66640 309 LYS A N 1
ATOM 4540 C CA . LYS A 1 289 ? 19.10980 13.06735 -6.50189 1.000 25.68147 309 LYS A CA 1
ATOM 4541 C C . LYS A 1 289 ? 19.72031 11.68764 -6.30800 1.000 26.49205 309 LYS A C 1
ATOM 4542 O O . LYS A 1 289 ? 20.78781 11.40289 -6.86604 1.000 25.04492 309 LYS A O 1
ATOM 4561 N N . LEU A 1 290 ? 19.06870 10.82077 -5.52232 1.000 20.54957 310 LEU A N 1
ATOM 4562 C CA . LEU A 1 290 ? 19.60449 9.47854 -5.32358 1.000 20.02146 310 LEU A CA 1
ATOM 4563 C C . LEU A 1 290 ? 19.48139 8.65441 -6.59836 1.000 20.61866 310 LEU A C 1
ATOM 4564 O O . LEU A 1 290 ? 20.42324 7.95484 -6.98705 1.000 21.64234 310 LEU A O 1
ATOM 4580 N N . ALA A 1 291 ? 18.32384 8.71972 -7.26013 1.000 20.52898 311 ALA A N 1
ATOM 4581 C CA . ALA A 1 291 ? 18.18012 8.07273 -8.55790 1.000 23.16919 311 ALA A CA 1
ATOM 4582 C C . ALA A 1 291 ? 19.24906 8.56809 -9.52145 1.000 24.35345 311 ALA A C 1
ATOM 4583 O O . ALA A 1 291 ? 19.90349 7.77387 -10.20621 1.000 25.22788 311 ALA A O 1
ATOM 4590 N N . HIS A 1 292 ? 19.44052 9.88655 -9.58341 1.000 28.60554 312 HIS A N 1
ATOM 4591 C CA . HIS A 1 292 ? 20.46288 10.44988 -10.45527 1.000 33.58861 312 HIS A CA 1
ATOM 4592 C C . HIS A 1 292 ? 21.84779 9.93449 -10.08016 1.000 38.24811 312 HIS A C 1
ATOM 4593 O O . HIS A 1 292 ? 22.62149 9.51173 -10.94735 1.000 40.27798 312 HIS A O 1
ATOM 4607 N N . ASP A 1 293 ? 22.17978 9.96586 -8.78560 1.000 38.64782 313 ASP A N 1
ATOM 4608 C CA . ASP A 1 293 ? 23.49940 9.52122 -8.35052 1.000 38.48971 313 ASP A CA 1
ATOM 4609 C C . ASP A 1 293 ? 23.71450 8.04923 -8.66753 1.000 36.56242 313 ASP A C 1
ATOM 4610 O O . ASP A 1 293 ? 24.78949 7.66291 -9.13882 1.000 36.41051 313 ASP A O 1
ATOM 4619 N N . LEU A 1 294 ? 22.70094 7.21340 -8.42448 1.000 31.48530 314 LEU A N 1
ATOM 4620 C CA . LEU A 1 294 ? 22.82665 5.79055 -8.72196 1.000 33.27641 314 LEU A CA 1
ATOM 4621 C C . LEU A 1 294 ? 23.00938 5.55870 -10.21752 1.000 38.42662 314 LEU A C 1
ATOM 4622 O O . LEU A 1 294 ? 23.86774 4.77479 -10.63677 1.000 41.57738 314 LEU A O 1
ATOM 4638 N N . HIS A 1 295 ? 22.19993 6.22822 -11.04058 1.000 39.82961 315 HIS A N 1
ATOM 4639 C CA . HIS A 1 295 ? 22.32398 6.07026 -12.48464 1.000 45.02689 315 HIS A CA 1
ATOM 4640 C C . HIS A 1 295 ? 23.66497 6.60011 -12.97547 1.000 50.01787 315 HIS A C 1
ATOM 4641 O O . HIS A 1 295 ? 24.30468 5.99001 -13.84102 1.000 47.95719 315 HIS A O 1
ATOM 4655 N N . GLU A 1 296 ? 24.10960 7.73548 -12.42981 1.000 60.57221 316 GLU A N 1
ATOM 4656 C CA . GLU A 1 296 ? 25.42032 8.26418 -12.78895 1.000 60.58754 316 GLU A CA 1
ATOM 4657 C C . GLU A 1 296 ? 26.53638 7.29881 -12.40567 1.000 58.94104 316 GLU A C 1
ATOM 4658 O O . GLU A 1 296 ? 27.58686 7.27347 -13.06062 1.000 58.67660 316 GLU A O 1
ATOM 4670 N N . THR A 1 297 ? 26.33147 6.49843 -11.35290 1.000 51.86688 317 THR A N 1
ATOM 4671 C CA . THR A 1 297 ? 27.33222 5.50558 -10.97772 1.000 51.56709 317 THR A CA 1
ATOM 4672 C C . THR A 1 297 ? 27.51835 4.46807 -12.07770 1.000 54.93565 317 THR A C 1
ATOM 4673 O O . THR A 1 297 ? 28.61137 3.89895 -12.21496 1.000 60.21300 317 THR A O 1
ATOM 4684 N N . ILE A 1 298 ? 26.46890 4.22362 -12.87673 1.000 54.79270 318 ILE A N 1
ATOM 4685 C CA . ILE A 1 298 ? 26.55013 3.21945 -13.93204 1.000 59.79357 318 ILE A CA 1
ATOM 4686 C C . ILE A 1 298 ? 27.16042 3.82055 -15.19611 1.000 64.58622 318 ILE A C 1
ATOM 4687 O O . ILE A 1 298 ? 28.08863 3.25115 -15.78561 1.000 69.52770 318 ILE A O 1
ATOM 4703 N N . LEU A 1 299 ? 26.62715 4.96081 -15.65236 1.000 62.03234 319 LEU A N 1
ATOM 4704 C CA . LEU A 1 299 ? 27.17909 5.61840 -16.83421 1.000 65.97041 319 LEU A CA 1
ATOM 4705 C C . LEU A 1 299 ? 28.70005 5.73336 -16.73921 1.000 68.32826 319 LEU A C 1
ATOM 4706 O O . LEU A 1 299 ? 29.42429 5.45357 -17.70326 1.000 73.55355 319 LEU A O 1
ATOM 4722 N N . GLU A 1 300 ? 29.19789 6.14333 -15.57641 1.000 65.19091 320 GLU A N 1
ATOM 4723 C CA . GLU A 1 300 ? 30.62778 6.30111 -15.35524 1.000 68.26512 320 GLU A CA 1
ATOM 4724 C C . GLU A 1 300 ? 31.30290 4.94898 -15.15277 1.000 67.76711 320 GLU A C 1
ATOM 4725 O O . GLU A 1 300 ? 31.49046 4.18869 -16.10154 1.000 68.77918 320 GLU A O 1
#

Secondary structure (DSSP, 8-state):
--HHHHTTSEE-GGGTS-SS-SSEEEEE-SSBEEEEE-BTTB--EE--B----PEEEEE-SSEEEEESBTTB--EES----HHHHHHHHHHHHHHHHHHHHTT-GGGB----EE-SSTTS-EE----------TTTTHHHHHHHHHHHHHHHHTTEE-TTS-SBTTB--GGGEE-----EE---TT--EE--S--SHHHHHHHHHHHTHHHHHHHHHS--B-TTS-B--THHHHHHHHHHSTT--STT-HHHHHHHHHTTSS---HHHHHHHHHHHH-

B-factor: mean 31.28, std 17.35, range [7.51, 103.35]

Foldseek 3Di:
DCFVVQVVAAWPAVQFADPPDQFWTWGQGPQKIKIWGDDPSHIDIFTFGHPVVFDWPDDDDFWTKGDPDPFKMTDGPDQDFSVLQNVLQVQLRVVCVVCVVVVNNVQEDEFTWGPPPVVRITTMGDADADDDDCVVCVVVLLVSLVSLLVQLQVFWAAPAADQALVDGDCVQWGDHDVIHGYPQHSHTDGQPPDDDPVSLVSSQRRNCVSQSSVCVSVAFADPVRDGASLRVVLVVCCVVPPSDHVSVPVVSVLVCVVVRSGDHRPVVNVVSVVVVVD

Organism: Legionella pneumophila subsp. pneumophila (strain Philadelphia 1 / ATCC 33152 / DSM 7513) (NCBI:txid272624)

Nearest PDB structures (foldseek):
  6vvd-assembly1_A  TM=9.944E-01  e=9.435E-51  Legionella pneumophila
  6vvd-assembly2_B  TM=9.861E-01  e=6.411E-50  Legionella pneumophila
  6vvd-assembly3_C  TM=9.745E-01  e=3.887E-47  Legionella pneumophila
  6vvc-assembly1_A  TM=8.945E-01  e=2.370E-42  Legionella pneumophila
  5yxa-assembly1_D-2  TM=4.265E-01  e=2.515E+00  Yellow fever virus

InterPro domains:
  IPR028057 DrrA phosphatidylinositol 4-phosphate binding domain [PF14860] (327-429)
  IPR038346 DrrA, PI4P binding domain superfamily [G3DSA:1.20.1280.280] (353-434)

Solvent-accessible surface area: 15663 Å² total

Sequence (278 aa):
PKINKIVNGTDLTPHYLSEPNKEFKIYRYNNEVYAVRFENDEPDYVLWKSHKDYKELGKGEQGTVYEKTEDKAKVSRGRHPREFYEEINLHIIEQQFFLKYHGIQEHFVLGLWNIKNEENVYFYPKINAIPINKKIDQPKIEEFVLALKELNDAGYWHPDLANNPYHISPQNLIATEEVKTIDLDGGFRYDKGRVDELSRKSLVYGKDQWLYVYNFIYPPTDEEDHRIDWRVPIEKWYENNRDESLSDNPHTLLRFYHEGLISLPKKLAHDLHETILE